Protein AF-A0A979FPQ5-F1 (afdb_monomer_lite)

Secondary structure (DSSP, 8-state):
----TT-----SSPPPP--EEEEEESS--TTHHHHHHHHHHHSSEEEEEE-SHHHHHHHTSTTT--SEEEE-TT----HHHHHGGGGS-TTT-EEEEE-HHHHT-S-HHHHHHHHHHHHHHHHHHTTTTEEEE---S-GGG---HHHHHHHHHHTT--HHHHHHHHTHHHHHHHHHHHHHHHHHHHHHHHHHTTS------------SSHHHHHHHHHHHHSS---PPPPPPP------

Structure (mmCIF, N/CA/C/O backbone):
data_AF-A0A979FPQ5-F1
#
_entry.id   AF-A0A979FPQ5-F1
#
loop_
_atom_site.group_PDB
_atom_site.id
_atom_site.type_symbol
_atom_site.label_atom_id
_atom_site.label_alt_id
_atom_site.label_comp_id
_atom_site.label_asym_id
_atom_site.label_entity_id
_atom_site.label_seq_id
_atom_site.pdbx_PDB_ins_code
_atom_site.Cartn_x
_atom_site.Cartn_y
_atom_site.Cartn_z
_atom_site.occupancy
_atom_site.B_iso_or_equiv
_atom_site.auth_seq_id
_atom_site.auth_comp_id
_atom_site.auth_asym_id
_atom_site.auth_atom_id
_atom_site.pdbx_PDB_model_num
ATOM 1 N N . MET A 1 1 ? 0.895 -8.095 38.541 1.00 47.16 1 MET A N 1
ATOM 2 C CA . MET A 1 1 ? -0.376 -8.168 37.786 1.00 47.16 1 MET A CA 1
ATOM 3 C C . MET A 1 1 ? -0.234 -9.243 36.705 1.00 47.16 1 MET A C 1
ATOM 5 O O . MET A 1 1 ? 0.490 -9.030 35.742 1.00 47.16 1 MET A O 1
ATOM 9 N N . LYS A 1 2 ? -0.781 -10.452 36.914 1.00 40.38 2 LYS A N 1
ATOM 10 C CA . LYS A 1 2 ? -0.686 -11.564 35.944 1.00 40.38 2 LYS A CA 1
ATOM 11 C C . LYS A 1 2 ? -1.799 -11.405 34.906 1.00 40.38 2 LYS A C 1
ATOM 13 O O . LYS A 1 2 ? -2.966 -11.528 35.255 1.00 40.38 2 LYS A O 1
ATOM 18 N N . TRP A 1 3 ? -1.436 -11.138 33.654 1.00 39.97 3 TRP A N 1
ATOM 19 C CA . TRP A 1 3 ? -2.381 -11.162 32.537 1.00 39.97 3 TRP A CA 1
ATOM 20 C C . TRP A 1 3 ? -2.942 -12.587 32.346 1.00 39.97 3 TRP A C 1
ATOM 22 O O . TRP A 1 3 ? -2.161 -13.548 32.371 1.00 39.97 3 TRP A O 1
ATOM 32 N N . PRO A 1 4 ? -4.266 -12.764 32.182 1.00 52.91 4 PRO A N 1
ATOM 33 C CA . PRO A 1 4 ? -4.870 -14.078 31.993 1.00 52.91 4 PRO A CA 1
ATOM 34 C C . PRO A 1 4 ? -4.454 -14.641 30.628 1.00 52.91 4 PRO A C 1
ATOM 36 O O . PRO A 1 4 ? -4.910 -14.193 29.583 1.00 52.91 4 PRO A O 1
ATOM 39 N N . ARG A 1 5 ? -3.560 -15.636 30.638 1.00 55.06 5 ARG A N 1
ATOM 40 C CA . ARG A 1 5 ? -2.890 -16.158 29.432 1.00 55.06 5 ARG A CA 1
ATOM 41 C C . ARG A 1 5 ? -3.788 -16.944 28.463 1.00 55.06 5 ARG A C 1
ATOM 43 O O . ARG A 1 5 ? -3.335 -17.229 27.367 1.00 55.06 5 ARG A O 1
ATOM 50 N N . ASN A 1 6 ? -5.033 -17.271 28.830 1.00 51.88 6 ASN A N 1
ATOM 51 C CA . ASN A 1 6 ? -5.863 -18.246 28.101 1.00 51.88 6 ASN A CA 1
ATOM 52 C C . ASN A 1 6 ? -7.347 -17.855 27.935 1.00 51.88 6 ASN A C 1
ATOM 54 O O . ASN A 1 6 ? -8.192 -18.727 27.733 1.00 51.88 6 ASN A O 1
ATOM 58 N N . GLN A 1 7 ? -7.707 -16.570 27.987 1.00 55.62 7 GLN A N 1
ATOM 59 C CA . GLN A 1 7 ? -9.029 -16.161 27.504 1.00 55.62 7 GLN A CA 1
ATOM 60 C C . GLN A 1 7 ? -8.959 -16.004 25.987 1.00 55.62 7 GLN A C 1
ATOM 62 O O . GLN A 1 7 ? -8.441 -15.017 25.472 1.00 55.62 7 GLN A O 1
ATOM 67 N N . LYS A 1 8 ? -9.480 -16.996 25.255 1.00 57.12 8 LYS A N 1
ATOM 68 C CA . LYS A 1 8 ? -9.810 -16.813 23.839 1.00 57.12 8 LYS A CA 1
ATOM 69 C C . LYS A 1 8 ? -10.822 -15.672 23.784 1.00 57.12 8 LYS A C 1
ATOM 71 O O . LYS A 1 8 ? -11.992 -15.887 24.097 1.00 57.12 8 LYS A O 1
ATOM 76 N N . HIS A 1 9 ? -10.368 -14.462 23.464 1.00 59.75 9 HIS A N 1
ATOM 77 C CA . HIS A 1 9 ? -11.257 -13.340 23.205 1.00 59.75 9 HIS A CA 1
ATOM 78 C C . HIS A 1 9 ? -12.196 -13.782 22.083 1.00 59.75 9 HIS A C 1
ATOM 80 O O . HIS A 1 9 ? -11.775 -13.950 20.938 1.00 59.75 9 HIS A O 1
ATOM 86 N N . LYS A 1 10 ? -13.452 -14.081 22.431 1.00 67.81 10 LYS A N 1
ATOM 87 C CA . LYS A 1 10 ? -14.467 -14.420 21.440 1.00 67.81 10 LYS A CA 1
ATOM 88 C C . LYS A 1 10 ? -14.643 -13.181 20.575 1.00 67.81 10 LYS A C 1
ATOM 90 O O . LYS A 1 10 ? -14.988 -12.122 21.093 1.00 67.81 10 LYS A O 1
ATOM 95 N N . LEU A 1 11 ? -14.372 -13.307 19.279 1.00 71.31 11 LEU A N 1
ATOM 96 C CA . LEU A 1 11 ? -14.757 -12.270 18.333 1.00 71.31 11 LEU A CA 1
ATOM 97 C C . LEU A 1 11 ? -16.271 -12.069 18.453 1.00 71.31 11 LEU A C 1
ATOM 99 O O . LEU A 1 11 ? -17.019 -13.044 18.534 1.00 71.31 11 LEU A O 1
ATOM 103 N N . CYS A 1 12 ? -16.718 -10.815 18.477 1.00 73.69 12 CYS A N 1
ATOM 104 C CA . CYS A 1 12 ? -18.139 -10.481 18.605 1.00 73.69 12 CYS A CA 1
ATOM 105 C C . CYS A 1 12 ? -18.961 -11.016 17.417 1.00 73.69 12 CYS A C 1
ATOM 107 O O . CYS A 1 12 ? -20.162 -11.235 17.534 1.00 73.69 12 CYS A O 1
ATOM 109 N N . SER A 1 13 ? -18.307 -11.224 16.271 1.00 86.50 13 SER A N 1
ATOM 110 C CA . SER A 1 13 ? -18.859 -11.853 15.074 1.00 86.50 13 SER A CA 1
ATOM 111 C C . SER A 1 13 ? -17.752 -12.560 14.289 1.00 86.50 13 SER A C 1
ATOM 113 O O . SER A 1 13 ? -16.563 -12.299 14.494 1.00 86.50 13 SER A O 1
ATOM 115 N N . ALA A 1 14 ? -18.135 -13.478 13.401 1.00 86.56 14 ALA A N 1
ATOM 116 C CA . ALA A 1 14 ? -17.183 -14.120 12.505 1.00 86.56 14 ALA A CA 1
ATOM 117 C C . ALA A 1 14 ? -16.564 -13.083 11.543 1.00 86.56 14 ALA A C 1
ATOM 119 O O . ALA A 1 14 ? -17.283 -12.209 11.048 1.00 86.56 14 ALA A O 1
ATOM 120 N N . PRO A 1 15 ? -15.253 -13.167 11.253 1.00 86.25 15 PRO A N 1
ATOM 121 C CA . PRO A 1 15 ? -14.615 -12.250 10.322 1.00 86.25 15 PRO A CA 1
ATOM 122 C C . PRO A 1 15 ? -15.189 -12.432 8.914 1.00 86.25 15 PRO A C 1
ATOM 124 O O . PRO A 1 15 ? -15.379 -13.554 8.439 1.00 86.25 15 PRO A O 1
ATOM 127 N N . LYS A 1 16 ? -15.440 -11.317 8.225 1.00 88.56 16 LYS A N 1
ATOM 128 C CA . LYS A 1 16 ? -15.845 -11.332 6.819 1.00 88.56 16 LYS A CA 1
ATOM 129 C C . LYS A 1 16 ? -14.610 -11.485 5.934 1.00 88.56 16 LYS A C 1
ATOM 131 O O . LYS A 1 16 ? -13.728 -10.632 5.952 1.00 88.56 16 LYS A O 1
ATOM 136 N N . ILE A 1 17 ? -14.574 -12.553 5.146 1.00 90.25 17 ILE A N 1
ATOM 137 C CA . ILE A 1 17 ? -13.490 -12.834 4.199 1.00 90.25 17 ILE A CA 1
ATOM 138 C C . ILE A 1 17 ? -13.816 -12.162 2.858 1.00 90.25 17 ILE A C 1
ATOM 140 O O . ILE A 1 17 ? -14.949 -12.243 2.385 1.00 90.25 17 ILE A O 1
ATOM 144 N N . ILE A 1 18 ? -12.832 -11.476 2.272 1.00 90.44 18 ILE A N 1
ATOM 145 C CA . ILE A 1 18 ? -12.950 -10.728 1.011 1.00 90.44 18 ILE A CA 1
ATOM 146 C C . ILE A 1 18 ? -11.834 -11.181 0.070 1.00 90.44 18 ILE A C 1
ATOM 148 O O . ILE A 1 18 ? -10.707 -11.400 0.518 1.00 90.44 18 ILE A O 1
ATOM 152 N N . TYR A 1 19 ? -12.131 -11.311 -1.225 1.00 91.50 19 TYR A N 1
ATOM 153 C CA . TYR A 1 19 ? -11.173 -11.810 -2.210 1.00 91.50 19 TYR A CA 1
ATOM 154 C C . TYR A 1 19 ? -10.530 -10.671 -3.007 1.00 91.50 19 TYR A C 1
ATOM 156 O O . TYR A 1 19 ? -11.189 -9.967 -3.777 1.00 91.50 19 TYR A O 1
ATOM 164 N N . ARG A 1 20 ? -9.213 -10.522 -2.846 1.00 94.06 20 ARG A N 1
ATOM 165 C CA . ARG A 1 20 ? -8.383 -9.546 -3.562 1.00 94.06 20 ARG A CA 1
ATOM 166 C C . ARG A 1 20 ? -7.553 -10.232 -4.647 1.00 94.06 20 ARG A C 1
ATOM 168 O O . ARG A 1 20 ? -6.911 -11.240 -4.362 1.00 94.06 20 ARG A O 1
ATOM 175 N N . LEU A 1 21 ? -7.511 -9.648 -5.844 1.00 96.06 21 LEU A N 1
ATOM 176 C CA . LEU A 1 21 ? -6.507 -9.962 -6.865 1.00 96.06 21 LEU A CA 1
ATOM 177 C C . LEU A 1 21 ? -5.410 -8.894 -6.842 1.00 96.06 21 LEU A C 1
ATOM 179 O O . LEU A 1 21 ? -5.722 -7.707 -6.904 1.00 96.06 21 LEU A O 1
ATOM 183 N N . THR A 1 22 ? -4.147 -9.311 -6.800 1.00 95.38 22 THR A N 1
ATOM 184 C CA . THR A 1 22 ? -2.986 -8.423 -6.946 1.00 95.38 22 THR A CA 1
ATOM 185 C C . THR A 1 22 ? -2.249 -8.774 -8.235 1.00 95.38 22 THR A C 1
ATOM 187 O O . THR A 1 22 ? -1.894 -9.933 -8.433 1.00 95.38 22 THR A O 1
ATOM 190 N N . ILE A 1 23 ? -2.030 -7.789 -9.107 1.00 95.31 23 ILE A N 1
ATOM 191 C CA . ILE A 1 23 ? -1.309 -7.941 -10.377 1.00 95.31 23 ILE A CA 1
ATOM 192 C C . ILE A 1 23 ? 0.046 -7.247 -10.238 1.00 95.31 23 ILE A C 1
ATOM 194 O O . ILE A 1 23 ? 0.103 -6.042 -9.997 1.00 95.31 23 ILE A O 1
ATOM 198 N N . THR A 1 24 ? 1.134 -7.996 -10.386 1.00 95.19 24 THR A N 1
ATOM 199 C CA . THR A 1 24 ? 2.499 -7.459 -10.368 1.00 95.19 24 THR A CA 1
ATOM 200 C C . THR A 1 24 ? 2.913 -7.009 -11.766 1.00 95.19 24 THR A C 1
ATOM 202 O O . THR A 1 24 ? 2.756 -7.744 -12.740 1.00 95.19 24 THR A O 1
ATOM 205 N N . LEU A 1 25 ? 3.439 -5.790 -11.877 1.00 94.19 25 LEU A N 1
ATOM 206 C CA . LEU A 1 25 ? 3.802 -5.170 -13.149 1.00 94.19 25 LEU A CA 1
ATOM 207 C C . LEU A 1 25 ? 5.300 -4.893 -13.185 1.00 94.19 25 LEU A C 1
ATOM 209 O O . LEU A 1 25 ? 5.804 -4.037 -12.462 1.00 94.19 25 LEU A O 1
ATOM 213 N N . TRP A 1 26 ? 6.002 -5.617 -14.049 1.00 92.50 26 TRP A N 1
ATOM 214 C CA . TRP A 1 26 ? 7.436 -5.432 -14.283 1.00 92.50 26 TRP A CA 1
ATOM 215 C C . TRP A 1 26 ? 7.711 -4.479 -15.443 1.00 92.50 26 TRP A C 1
ATOM 217 O O . TRP A 1 26 ? 8.656 -3.698 -15.402 1.00 92.50 26 TRP A O 1
ATOM 227 N N . THR A 1 27 ? 6.858 -4.520 -16.461 1.00 90.12 27 THR A N 1
ATOM 228 C CA . THR A 1 27 ? 6.936 -3.675 -17.651 1.00 90.12 27 THR A CA 1
ATOM 229 C C . THR A 1 27 ? 5.580 -3.045 -17.922 1.00 90.12 27 THR A C 1
ATOM 231 O O . THR A 1 27 ? 4.551 -3.575 -17.488 1.00 90.12 27 THR A O 1
ATOM 234 N N . GLU A 1 28 ? 5.587 -1.939 -18.656 1.00 88.75 28 GLU A N 1
ATOM 235 C CA . GLU A 1 28 ? 4.372 -1.287 -19.137 1.00 88.75 28 GLU A CA 1
ATOM 236 C C . GLU A 1 28 ? 3.537 -2.257 -19.985 1.00 88.75 28 GLU A C 1
ATOM 238 O O . GLU A 1 28 ? 4.080 -3.093 -20.712 1.00 88.75 28 GLU A O 1
ATOM 243 N N . GLN A 1 29 ? 2.214 -2.178 -19.848 1.00 87.81 29 GLN A N 1
ATOM 244 C CA . GLN A 1 29 ? 1.254 -3.007 -20.580 1.00 87.81 29 GLN A CA 1
ATOM 245 C C . GLN A 1 29 ? 0.302 -2.124 -21.381 1.00 87.81 29 GLN A C 1
ATOM 247 O O . GLN A 1 29 ? -0.438 -1.339 -20.791 1.00 87.81 29 GLN A O 1
ATOM 252 N N . ASP A 1 30 ? 0.245 -2.280 -22.700 1.00 87.12 30 ASP A N 1
ATOM 253 C CA . ASP A 1 30 ? -0.630 -1.453 -23.549 1.00 87.12 30 ASP A CA 1
ATOM 254 C C . ASP A 1 30 ? -2.119 -1.586 -23.183 1.00 87.12 30 ASP A C 1
ATOM 256 O O . ASP A 1 30 ? -2.888 -0.635 -23.294 1.00 87.12 30 ASP A O 1
ATOM 260 N N . ASN A 1 31 ? -2.522 -2.760 -22.692 1.00 90.69 31 ASN A N 1
ATOM 261 C CA . ASN A 1 31 ? -3.902 -3.114 -22.358 1.00 90.69 31 ASN A CA 1
ATOM 262 C C . ASN A 1 31 ? -4.197 -3.100 -20.846 1.00 90.69 31 ASN A C 1
ATOM 264 O O . ASN A 1 31 ? -5.108 -3.789 -20.369 1.00 90.69 31 ASN A O 1
ATOM 268 N N . ILE A 1 32 ? -3.410 -2.354 -20.061 1.00 91.88 32 ILE A N 1
ATOM 269 C CA . ILE A 1 32 ? -3.542 -2.342 -18.597 1.00 91.88 32 ILE A CA 1
ATOM 270 C C . ILE A 1 32 ? -4.952 -1.939 -18.148 1.00 91.88 32 ILE A C 1
ATOM 272 O O . ILE A 1 32 ? -5.482 -2.471 -17.172 1.00 91.88 32 ILE A O 1
ATOM 276 N N . ARG A 1 33 ? -5.597 -1.033 -18.888 1.00 91.25 33 ARG A N 1
ATOM 277 C CA . ARG A 1 33 ? -6.940 -0.540 -18.583 1.00 91.25 33 ARG A CA 1
ATOM 278 C C . ARG A 1 33 ? -7.990 -1.633 -18.748 1.00 91.25 33 ARG A C 1
ATOM 280 O O . ARG A 1 33 ? -8.821 -1.822 -17.859 1.00 91.25 33 ARG A O 1
ATOM 287 N N . GLU A 1 34 ? -7.959 -2.353 -19.865 1.00 91.06 34 GLU A N 1
ATOM 288 C CA . GLU A 1 34 ? -8.870 -3.466 -20.131 1.00 91.06 34 GLU A CA 1
ATOM 289 C C . GLU A 1 34 ? -8.645 -4.594 -19.124 1.00 91.06 34 GLU A C 1
ATOM 291 O O . GLU A 1 34 ? -9.611 -5.171 -18.623 1.00 91.06 34 GLU A O 1
ATOM 296 N N . LEU A 1 35 ? -7.382 -4.866 -18.778 1.00 91.88 35 LEU A N 1
ATOM 297 C CA . LEU A 1 35 ? -7.012 -5.866 -17.781 1.00 91.88 35 LEU A CA 1
ATOM 298 C C . LEU A 1 35 ? -7.590 -5.529 -16.400 1.00 91.88 35 LEU A C 1
ATOM 300 O O . LEU A 1 35 ? -8.232 -6.380 -15.778 1.00 91.88 35 LEU A O 1
ATOM 304 N N . VAL A 1 36 ? -7.412 -4.290 -15.930 1.00 92.50 36 VAL A N 1
ATOM 305 C CA . VAL A 1 36 ? -7.954 -3.838 -14.639 1.00 92.50 36 VAL A CA 1
ATOM 306 C C . VAL A 1 36 ? -9.480 -3.867 -14.653 1.00 92.50 36 VAL A C 1
ATOM 308 O O . VAL A 1 36 ? -10.083 -4.381 -13.711 1.00 92.50 36 VAL A O 1
ATOM 311 N N . ALA A 1 37 ? -10.123 -3.408 -15.730 1.00 90.44 37 ALA A N 1
ATOM 312 C CA . ALA A 1 37 ? -11.580 -3.446 -15.859 1.00 90.44 37 ALA A CA 1
ATOM 313 C C . ALA A 1 37 ? -12.131 -4.886 -15.844 1.00 90.44 37 ALA A C 1
ATOM 315 O O . ALA A 1 37 ? -13.128 -5.171 -15.171 1.00 90.44 37 ALA A O 1
ATOM 316 N N . ALA A 1 38 ? -11.465 -5.813 -16.538 1.00 90.56 38 ALA A N 1
ATOM 317 C CA . ALA A 1 38 ? -11.814 -7.229 -16.528 1.00 90.56 38 ALA A CA 1
ATOM 318 C C . ALA A 1 38 ? -11.645 -7.832 -15.125 1.00 90.56 38 ALA A C 1
ATOM 320 O O . ALA A 1 38 ? -12.570 -8.472 -14.619 1.00 90.56 38 ALA A O 1
ATOM 321 N N . ALA A 1 39 ? -10.524 -7.562 -14.451 1.00 92.25 39 ALA A N 1
ATOM 322 C CA . ALA A 1 39 ? -10.280 -8.007 -13.081 1.00 92.25 39 ALA A CA 1
ATOM 323 C C . ALA A 1 39 ? -11.335 -7.466 -12.101 1.00 92.25 39 ALA A C 1
ATOM 325 O O . ALA A 1 39 ? -11.879 -8.214 -11.286 1.00 92.25 39 ALA A O 1
ATOM 326 N N . GLN A 1 40 ? -11.700 -6.188 -12.225 1.00 91.44 40 GLN A N 1
ATOM 327 C CA . GLN A 1 40 ? -12.709 -5.537 -11.387 1.00 91.44 40 GLN A CA 1
ATOM 328 C C . GLN A 1 40 ? -14.108 -6.146 -11.568 1.00 91.44 40 GLN A C 1
ATOM 330 O O . GLN A 1 40 ? -14.943 -6.041 -10.667 1.00 91.44 40 GLN A O 1
ATOM 335 N N . SER A 1 41 ? -14.384 -6.793 -12.704 1.00 88.31 41 SER A N 1
ATOM 336 C CA . SER A 1 41 ? -15.647 -7.508 -12.922 1.00 88.31 41 SER A CA 1
ATOM 337 C C . SER A 1 41 ? -15.725 -8.849 -12.180 1.00 88.31 41 SER A C 1
ATOM 339 O O . SER A 1 41 ? -16.823 -9.294 -11.845 1.00 88.31 41 SER A O 1
ATOM 341 N N . MET A 1 42 ? -14.577 -9.474 -11.895 1.00 88.44 42 MET A N 1
ATOM 342 C CA . MET A 1 42 ? -14.497 -10.825 -11.327 1.00 88.44 42 MET A CA 1
ATOM 343 C C . MET A 1 42 ? -14.203 -10.832 -9.822 1.00 88.44 42 MET A C 1
ATOM 345 O O . MET A 1 42 ? -14.752 -11.666 -9.099 1.00 88.44 42 MET A O 1
ATOM 349 N N . TYR A 1 43 ? -13.368 -9.907 -9.342 1.00 92.25 43 TYR A N 1
ATOM 350 C CA . TYR A 1 43 ? -12.868 -9.882 -7.963 1.00 92.25 43 TYR A CA 1
ATOM 351 C C . TYR A 1 43 ? -13.509 -8.776 -7.118 1.00 92.25 43 TYR A C 1
ATOM 353 O O . TYR A 1 43 ? -14.109 -7.827 -7.635 1.00 92.25 43 TYR A O 1
ATOM 361 N N . ASP A 1 44 ? -13.443 -8.912 -5.788 1.00 91.75 44 ASP A N 1
ATOM 362 C CA . ASP A 1 44 ? -13.979 -7.885 -4.886 1.00 91.75 44 ASP A CA 1
ATOM 363 C C . ASP A 1 44 ? -13.089 -6.648 -4.908 1.00 91.75 44 ASP A C 1
ATOM 365 O O . ASP A 1 44 ? -13.608 -5.542 -5.016 1.00 91.75 44 ASP A O 1
ATOM 369 N N . ILE A 1 45 ? -11.770 -6.844 -4.864 1.00 94.81 45 ILE A N 1
ATOM 370 C CA . ILE A 1 45 ? -10.758 -5.786 -4.828 1.00 94.81 45 ILE A CA 1
ATOM 371 C C . ILE A 1 45 ? -9.657 -6.118 -5.837 1.00 94.81 45 ILE A C 1
ATOM 373 O O . ILE A 1 45 ? -9.211 -7.268 -5.906 1.00 94.81 45 ILE A O 1
ATOM 377 N N . VAL A 1 46 ? -9.193 -5.115 -6.580 1.00 95.94 46 VAL A N 1
ATOM 378 C CA . VAL A 1 46 ? -8.071 -5.237 -7.520 1.00 95.94 46 VAL A CA 1
ATOM 379 C C . VAL A 1 46 ? -6.932 -4.309 -7.114 1.00 95.94 46 VAL A C 1
ATOM 381 O O . VAL A 1 46 ? -7.111 -3.096 -7.003 1.00 95.94 46 VAL A O 1
ATOM 384 N N . ALA A 1 47 ? -5.755 -4.897 -6.918 1.00 96.19 47 ALA A N 1
ATOM 385 C CA . ALA A 1 47 ? -4.519 -4.213 -6.578 1.00 96.19 47 ALA A CA 1
ATOM 386 C C . ALA A 1 47 ? -3.489 -4.331 -7.708 1.00 96.19 47 ALA A C 1
ATOM 388 O O . ALA A 1 47 ? -3.373 -5.387 -8.332 1.00 96.19 47 ALA A O 1
ATOM 389 N N . LEU A 1 48 ? -2.710 -3.274 -7.929 1.00 96.12 48 LEU A N 1
ATOM 390 C CA . LEU A 1 48 ? -1.535 -3.283 -8.801 1.00 96.12 48 LEU A CA 1
ATOM 391 C C . LEU A 1 48 ? -0.271 -3.106 -7.964 1.00 96.12 48 LEU A C 1
ATOM 393 O O . LEU A 1 48 ? -0.216 -2.204 -7.131 1.00 96.12 48 LEU A O 1
ATOM 397 N N . THR A 1 49 ? 0.742 -3.927 -8.218 1.00 95.81 49 THR A N 1
ATOM 398 C CA . THR A 1 49 ? 2.067 -3.823 -7.595 1.00 95.81 49 THR A CA 1
ATOM 399 C C . THR A 1 49 ? 3.099 -3.518 -8.677 1.00 95.81 49 THR A C 1
ATOM 401 O O . THR A 1 49 ? 3.537 -4.439 -9.372 1.00 95.81 49 THR A O 1
ATOM 404 N N . PRO A 1 50 ? 3.462 -2.244 -8.890 1.00 95.69 50 PRO A N 1
ATOM 405 C CA . PRO A 1 50 ? 4.518 -1.893 -9.828 1.00 95.69 50 PRO A CA 1
ATOM 406 C C . PRO A 1 50 ? 5.886 -2.270 -9.251 1.00 95.69 50 PRO A C 1
ATOM 408 O O . PRO A 1 50 ? 6.158 -2.013 -8.083 1.00 95.69 50 PRO A O 1
ATOM 411 N N . MET A 1 51 ? 6.744 -2.859 -10.083 1.00 94.62 51 MET A N 1
ATOM 412 C CA . MET A 1 51 ? 8.123 -3.227 -9.733 1.00 94.62 51 MET A CA 1
ATOM 413 C C . MET A 1 51 ? 9.161 -2.283 -10.354 1.00 94.62 51 MET A C 1
ATOM 415 O O . MET A 1 51 ? 10.328 -2.319 -9.975 1.00 94.62 51 MET A O 1
ATOM 419 N N . THR A 1 52 ? 8.747 -1.447 -11.309 1.00 95.31 52 THR A N 1
ATOM 420 C CA . THR A 1 52 ? 9.605 -0.507 -12.040 1.00 95.31 52 THR A CA 1
ATOM 421 C C . THR A 1 52 ? 8.988 0.888 -12.084 1.00 95.31 52 THR A C 1
ATOM 423 O O . THR A 1 52 ? 7.771 1.051 -11.958 1.00 95.31 52 THR A O 1
ATOM 426 N N . ASP A 1 53 ? 9.828 1.900 -12.304 1.00 95.31 53 ASP A N 1
ATOM 427 C CA . ASP A 1 53 ? 9.404 3.301 -12.425 1.00 95.31 53 ASP A CA 1
ATOM 428 C C . ASP A 1 53 ? 8.364 3.492 -13.534 1.00 95.31 53 ASP A C 1
ATOM 430 O O . ASP A 1 53 ? 7.331 4.124 -13.320 1.00 95.31 53 ASP A O 1
ATOM 434 N N . ALA A 1 54 ? 8.609 2.885 -14.696 1.00 94.19 54 ALA A N 1
ATOM 435 C CA . ALA A 1 54 ? 7.721 2.907 -15.854 1.00 94.19 54 ALA A CA 1
ATOM 436 C C . ALA A 1 54 ? 6.335 2.319 -15.522 1.00 94.19 54 ALA A C 1
ATOM 438 O O . ALA A 1 54 ? 5.303 2.967 -15.713 1.00 94.19 54 ALA A O 1
ATOM 439 N N . ALA A 1 55 ? 6.306 1.139 -14.891 1.00 94.25 55 ALA A N 1
ATOM 440 C CA . ALA A 1 55 ? 5.064 0.508 -14.454 1.00 94.25 55 ALA A CA 1
ATOM 441 C C . ALA A 1 55 ? 4.308 1.359 -13.418 1.00 94.25 55 ALA A C 1
ATOM 443 O O . ALA A 1 55 ? 3.083 1.466 -13.482 1.00 94.25 55 ALA A O 1
ATOM 444 N N . LEU A 1 56 ? 5.012 2.004 -12.479 1.00 95.00 56 LEU A N 1
ATOM 445 C CA . LEU A 1 56 ? 4.373 2.896 -11.509 1.00 95.00 56 LEU A CA 1
ATOM 446 C C . LEU A 1 56 ? 3.756 4.120 -12.193 1.00 95.00 56 LEU A C 1
ATOM 448 O O . LEU A 1 56 ? 2.620 4.488 -11.883 1.00 95.00 56 LEU A O 1
ATOM 452 N N . ILE A 1 57 ? 4.487 4.747 -13.117 1.00 94.00 57 ILE A N 1
ATOM 453 C CA . ILE A 1 57 ? 3.987 5.890 -13.888 1.00 94.00 57 ILE A CA 1
ATOM 454 C C . ILE A 1 57 ? 2.714 5.485 -14.630 1.00 94.00 57 ILE A C 1
ATOM 456 O O . ILE A 1 57 ? 1.735 6.233 -14.585 1.00 94.00 57 ILE A O 1
ATOM 460 N N . GLN A 1 58 ? 2.699 4.296 -15.239 1.00 93.38 58 GLN A N 1
ATOM 461 C CA . GLN A 1 58 ? 1.535 3.755 -15.929 1.00 93.38 58 GLN A CA 1
ATOM 462 C C . GLN A 1 58 ? 0.343 3.519 -14.988 1.00 93.38 58 GLN A C 1
ATOM 464 O O . GLN A 1 58 ? -0.770 3.939 -15.299 1.00 93.38 58 GLN A O 1
ATOM 469 N N . CYS A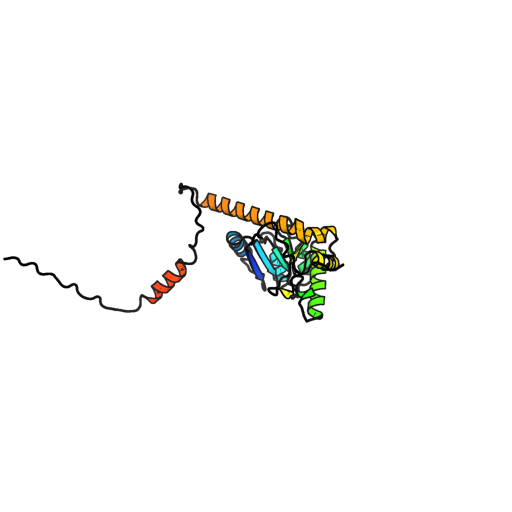 1 59 ? 0.560 2.932 -13.807 1.00 92.81 59 CYS A N 1
ATOM 470 C CA . CYS A 1 59 ? -0.486 2.777 -12.786 1.00 92.81 59 CYS A CA 1
ATOM 471 C C . CYS A 1 59 ? -1.126 4.113 -12.388 1.00 92.81 59 CYS A C 1
ATOM 473 O O . CYS A 1 59 ? -2.303 4.152 -12.026 1.00 92.81 59 CYS A O 1
ATOM 475 N N . CYS A 1 60 ? -0.355 5.203 -12.449 1.00 92.44 60 CYS A N 1
ATOM 476 C CA . CYS A 1 60 ? -0.814 6.539 -12.092 1.00 92.44 60 CYS A CA 1
ATOM 477 C C . CYS A 1 60 ? -1.528 7.284 -13.236 1.00 92.44 60 CYS A C 1
ATOM 479 O O . CYS A 1 60 ? -2.015 8.398 -13.021 1.00 92.44 60 CYS A O 1
ATOM 481 N N . GLN A 1 61 ? -1.579 6.717 -14.447 1.00 90.06 61 GLN A N 1
ATOM 482 C CA . GLN A 1 61 ? -2.219 7.347 -15.602 1.00 90.06 61 GLN A CA 1
ATOM 483 C C . GLN A 1 61 ? -3.743 7.409 -15.453 1.00 90.06 61 GLN A C 1
ATOM 485 O O . GLN A 1 61 ? -4.398 6.540 -14.867 1.00 90.06 61 GLN A O 1
ATOM 490 N N . LEU A 1 62 ? -4.328 8.453 -16.044 1.00 81.38 62 LEU A N 1
ATOM 491 C CA . LEU A 1 62 ? -5.772 8.633 -16.076 1.00 81.38 62 LEU A CA 1
ATOM 492 C C . LEU A 1 62 ? -6.431 7.471 -16.840 1.00 81.38 62 LEU A C 1
ATOM 494 O O . LEU A 1 62 ? -6.104 7.212 -17.993 1.00 81.38 62 LEU A O 1
ATOM 498 N N . GLY A 1 63 ? -7.392 6.797 -16.204 1.00 80.00 63 GLY A N 1
ATOM 499 C CA . GLY A 1 63 ? -8.200 5.740 -16.823 1.00 80.00 63 GLY A CA 1
ATOM 500 C C . GLY A 1 63 ? -7.858 4.308 -16.408 1.00 80.00 63 GLY A C 1
ATOM 501 O O . GLY A 1 63 ? -8.689 3.436 -16.651 1.00 80.00 63 GLY A O 1
ATOM 502 N N . VAL A 1 64 ? -6.711 4.062 -15.760 1.00 84.25 64 VAL A N 1
ATOM 503 C CA . VAL A 1 64 ? -6.359 2.731 -15.222 1.00 84.25 64 VAL A CA 1
ATOM 504 C C . VAL A 1 64 ? -7.090 2.454 -13.903 1.00 84.25 64 VAL A C 1
ATOM 506 O O . VAL A 1 64 ? -7.666 1.385 -13.741 1.00 84.25 64 VAL A O 1
ATOM 509 N N . SER A 1 65 ? -7.099 3.431 -12.986 1.00 86.94 65 SER A N 1
ATOM 510 C CA . SER A 1 65 ? -7.856 3.455 -11.716 1.00 86.94 65 SER A CA 1
ATOM 511 C C . SER A 1 65 ? -8.045 2.082 -11.031 1.00 86.94 65 SER A C 1
ATOM 513 O O . SER A 1 65 ? -9.171 1.566 -10.984 1.00 86.94 65 SER A O 1
ATOM 515 N N . PRO A 1 66 ? -6.969 1.466 -10.507 1.00 93.44 66 PRO A N 1
ATOM 516 C CA . PRO A 1 66 ? -7.093 0.301 -9.634 1.00 93.44 66 PRO A CA 1
ATOM 517 C C . PRO A 1 66 ? -7.691 0.702 -8.275 1.00 93.44 66 PRO A C 1
ATOM 519 O O . PRO A 1 66 ? -7.640 1.873 -7.894 1.00 93.44 66 PRO A O 1
ATOM 522 N N . ASP A 1 67 ? -8.218 -0.266 -7.516 1.00 94.88 67 ASP A N 1
ATOM 523 C CA . ASP A 1 67 ? -8.689 0.020 -6.150 1.00 94.88 67 ASP A CA 1
ATOM 524 C C . ASP A 1 67 ? -7.489 0.260 -5.215 1.00 94.88 67 ASP A C 1
ATOM 526 O O . ASP A 1 67 ? -7.530 1.124 -4.342 1.00 94.88 67 ASP A O 1
ATOM 530 N N . ILE A 1 68 ? -6.403 -0.500 -5.409 1.00 96.38 68 ILE A N 1
ATOM 531 C CA . ILE A 1 68 ? -5.169 -0.406 -4.619 1.00 96.38 68 ILE A CA 1
ATOM 532 C C . ILE A 1 68 ? -3.956 -0.259 -5.539 1.00 96.38 68 ILE A C 1
ATOM 534 O O . ILE A 1 68 ? -3.796 -1.020 -6.494 1.00 96.38 68 ILE A O 1
ATOM 538 N N . ILE A 1 69 ? -3.050 0.649 -5.191 1.00 96.19 69 ILE A N 1
ATOM 539 C CA . ILE A 1 69 ? -1.660 0.639 -5.649 1.00 96.19 69 ILE A CA 1
ATOM 540 C C . ILE A 1 69 ? -0.807 0.169 -4.471 1.00 96.19 69 ILE A C 1
ATOM 542 O O . ILE A 1 69 ? -0.711 0.851 -3.452 1.00 96.19 69 ILE A O 1
ATOM 546 N N . SER A 1 70 ? -0.237 -1.023 -4.594 1.00 95.81 70 SER A N 1
ATOM 547 C CA . SER A 1 70 ? 0.538 -1.679 -3.548 1.00 95.81 70 SER A CA 1
ATOM 548 C C . SER A 1 70 ? 2.019 -1.491 -3.800 1.00 95.81 70 SER A C 1
ATOM 550 O O . SER A 1 70 ? 2.523 -1.889 -4.848 1.00 95.81 70 SER A O 1
ATOM 552 N N . ILE A 1 71 ? 2.709 -0.854 -2.857 1.00 94.56 71 ILE A N 1
ATOM 553 C CA . ILE A 1 71 ? 4.139 -0.592 -2.981 1.00 94.56 71 ILE A CA 1
ATOM 554 C C . ILE A 1 71 ? 4.895 -1.699 -2.261 1.00 94.56 71 ILE A C 1
ATOM 556 O O . ILE A 1 71 ? 4.842 -1.812 -1.034 1.00 94.56 71 ILE A O 1
ATOM 560 N N . ASP A 1 72 ? 5.600 -2.518 -3.037 1.00 91.38 72 ASP A N 1
ATOM 561 C CA . ASP A 1 72 ? 6.444 -3.562 -2.478 1.00 91.38 72 ASP A CA 1
ATOM 562 C C . ASP A 1 72 ? 7.773 -2.979 -1.977 1.00 91.38 72 ASP A C 1
ATOM 564 O O . ASP A 1 72 ? 8.468 -2.250 -2.688 1.00 91.38 72 ASP A O 1
ATOM 568 N N . GLY A 1 73 ? 8.134 -3.302 -0.734 1.00 84.31 73 GLY A N 1
ATOM 569 C CA . GLY A 1 73 ? 9.319 -2.763 -0.059 1.00 84.31 73 GLY A CA 1
ATOM 570 C C . GLY A 1 73 ? 10.649 -3.308 -0.583 1.00 84.31 73 GLY A C 1
ATOM 571 O O . GLY A 1 73 ? 11.700 -2.815 -0.178 1.00 84.31 73 GLY A O 1
ATOM 572 N N . TYR A 1 74 ? 10.612 -4.309 -1.466 1.00 85.50 74 TYR A N 1
ATOM 573 C CA . TYR A 1 74 ? 11.786 -4.839 -2.165 1.00 85.50 74 TYR A CA 1
ATOM 574 C C . TYR A 1 74 ? 12.052 -4.162 -3.514 1.00 85.50 74 TYR A C 1
ATOM 576 O O . TYR A 1 74 ? 13.037 -4.489 -4.172 1.00 85.50 74 TYR A O 1
ATOM 584 N N . THR A 1 75 ? 11.194 -3.232 -3.937 1.00 87.44 75 THR A N 1
ATOM 585 C CA . THR A 1 75 ? 11.359 -2.525 -5.210 1.00 87.44 75 THR A CA 1
ATOM 586 C C . THR A 1 75 ? 12.331 -1.359 -5.085 1.00 87.44 75 THR A C 1
ATOM 588 O O . THR A 1 75 ? 12.423 -0.704 -4.046 1.00 87.44 75 THR A O 1
ATOM 591 N N . GLU A 1 76 ? 13.042 -1.071 -6.172 1.00 85.25 76 GLU A N 1
ATOM 592 C CA . GLU A 1 76 ? 13.952 0.073 -6.269 1.00 85.25 76 GLU A CA 1
ATOM 593 C C . GLU A 1 76 ? 13.324 1.196 -7.101 1.00 85.25 76 GLU A C 1
ATOM 595 O O . GLU A 1 76 ? 13.904 1.681 -8.067 1.00 85.25 76 GLU A O 1
ATOM 600 N N . ILE A 1 77 ? 12.100 1.591 -6.739 1.00 92.50 77 ILE A N 1
ATOM 601 C CA . ILE A 1 77 ? 11.392 2.670 -7.431 1.00 92.50 77 ILE A CA 1
ATOM 602 C C . ILE A 1 77 ? 11.993 4.029 -7.050 1.00 92.50 77 ILE A C 1
ATOM 604 O O . ILE A 1 77 ? 12.118 4.376 -5.869 1.00 92.50 77 ILE A O 1
ATOM 608 N N . GLY A 1 78 ? 12.314 4.831 -8.061 1.00 92.62 78 GLY A N 1
ATOM 609 C CA . GLY A 1 78 ? 12.877 6.165 -7.920 1.00 92.62 78 GLY A CA 1
ATOM 610 C C . GLY A 1 78 ? 11.895 7.187 -7.338 1.00 92.62 78 GLY A C 1
ATOM 611 O O . GLY A 1 78 ? 10.684 7.161 -7.570 1.00 92.62 78 GLY A O 1
ATOM 612 N N . ASN A 1 79 ? 12.429 8.178 -6.616 1.00 92.00 79 ASN A N 1
ATOM 613 C CA . ASN A 1 79 ? 11.619 9.243 -6.009 1.00 92.00 79 ASN A CA 1
ATOM 614 C C . ASN A 1 79 ? 10.805 10.052 -7.034 1.00 92.00 79 ASN A C 1
ATOM 616 O O . ASN A 1 79 ? 9.740 10.566 -6.694 1.00 92.00 79 ASN A O 1
ATOM 620 N N . ASP A 1 80 ? 11.284 10.182 -8.272 1.00 92.94 80 ASP A N 1
ATOM 621 C CA . ASP A 1 80 ? 10.577 10.929 -9.315 1.00 92.94 80 ASP A CA 1
ATOM 622 C C . ASP A 1 80 ? 9.341 10.188 -9.833 1.00 92.94 80 ASP A C 1
ATOM 624 O O . ASP A 1 80 ? 8.298 10.815 -10.034 1.00 92.94 80 ASP A O 1
ATOM 628 N N . ALA A 1 81 ? 9.405 8.858 -9.941 1.00 93.81 81 ALA A N 1
ATOM 629 C CA . ALA A 1 81 ? 8.239 8.035 -10.241 1.00 93.81 81 ALA A CA 1
ATOM 630 C C . ALA A 1 81 ? 7.219 8.091 -9.091 1.00 93.81 81 ALA A C 1
ATOM 632 O O . ALA A 1 81 ? 6.029 8.300 -9.328 1.00 93.81 81 ALA A O 1
ATOM 633 N N . LEU A 1 82 ? 7.675 8.035 -7.833 1.00 94.38 82 LEU A N 1
ATOM 634 C CA . LEU A 1 82 ? 6.803 8.139 -6.652 1.00 94.38 82 LEU A CA 1
ATOM 635 C C . LEU A 1 82 ? 6.026 9.454 -6.588 1.00 94.38 82 LEU A C 1
ATOM 637 O O . LEU A 1 82 ? 4.863 9.452 -6.188 1.00 94.38 82 LEU A O 1
ATOM 641 N N . LYS A 1 83 ? 6.609 10.577 -7.029 1.00 94.06 83 LYS A N 1
ATOM 642 C CA . LYS A 1 83 ? 5.891 11.864 -7.100 1.00 94.06 83 LYS A CA 1
ATOM 643 C C . LYS A 1 83 ? 4.629 11.777 -7.964 1.00 94.06 83 LYS A C 1
ATOM 645 O O . LYS A 1 83 ? 3.683 12.523 -7.711 1.00 94.06 83 LYS A O 1
ATOM 650 N N . ARG A 1 84 ? 4.564 10.857 -8.936 1.00 93.62 84 ARG A N 1
ATOM 651 C CA . ARG A 1 84 ? 3.378 10.644 -9.786 1.00 93.62 84 ARG A CA 1
ATOM 652 C C . ARG A 1 84 ? 2.192 10.068 -9.020 1.00 93.62 84 ARG A C 1
ATOM 654 O O . ARG A 1 84 ? 1.064 10.298 -9.429 1.00 93.62 84 ARG A O 1
ATOM 661 N N . LEU A 1 85 ? 2.397 9.458 -7.852 1.00 93.19 85 LEU A N 1
ATOM 662 C CA . LEU A 1 85 ? 1.283 9.077 -6.978 1.00 93.19 85 LEU A CA 1
ATOM 663 C C . LEU A 1 85 ? 0.428 10.287 -6.579 1.00 93.19 85 LEU A C 1
ATOM 665 O O . LEU A 1 85 ? -0.774 10.149 -6.385 1.00 93.19 85 LEU A O 1
ATOM 669 N N . SER A 1 86 ? 1.006 11.491 -6.515 1.00 90.81 86 SER A N 1
ATOM 670 C CA . SER A 1 86 ? 0.248 12.712 -6.212 1.00 90.81 86 SER A CA 1
ATOM 671 C C . SER A 1 86 ? -0.790 13.083 -7.281 1.00 90.81 86 SER A C 1
ATOM 673 O O . SER A 1 86 ? -1.736 13.807 -6.967 1.00 90.81 86 SER A O 1
ATOM 675 N N . THR A 1 87 ? -0.639 12.587 -8.517 1.00 90.44 87 THR A N 1
ATOM 676 C CA . THR A 1 87 ? -1.558 12.867 -9.632 1.00 90.44 87 THR A CA 1
ATOM 677 C C . THR A 1 87 ? -2.738 11.904 -9.683 1.00 90.44 87 THR A C 1
ATOM 679 O O . THR A 1 87 ? -3.697 12.156 -10.411 1.00 90.44 87 THR A O 1
ATOM 682 N N . VAL A 1 88 ? -2.679 10.797 -8.939 1.00 87.56 88 VAL A N 1
ATOM 683 C CA . VAL A 1 88 ? -3.741 9.791 -8.930 1.00 87.56 88 VAL A CA 1
ATOM 684 C C . VAL A 1 88 ? -4.983 10.369 -8.244 1.00 87.56 88 VAL A C 1
ATOM 686 O O . VAL A 1 88 ? -4.869 10.981 -7.177 1.00 87.56 88 VAL A O 1
ATOM 689 N N . PRO A 1 89 ? -6.184 10.191 -8.824 1.00 82.81 89 PRO A N 1
ATOM 690 C CA . PRO A 1 89 ? -7.419 10.609 -8.182 1.00 82.81 89 PRO A CA 1
ATOM 691 C C . PRO A 1 89 ? -7.668 9.749 -6.939 1.00 82.81 89 PRO A C 1
ATOM 693 O O . PRO A 1 89 ? -8.223 8.655 -7.012 1.00 82.81 89 PRO A O 1
ATOM 696 N N . MET A 1 90 ? -7.301 10.283 -5.776 1.00 80.38 90 MET A N 1
ATOM 697 C CA . MET A 1 90 ? -7.418 9.611 -4.475 1.00 80.38 90 MET A CA 1
ATOM 698 C C . MET A 1 90 ? -8.866 9.394 -4.004 1.00 80.38 90 MET A C 1
ATOM 700 O O . MET A 1 90 ? -9.088 9.088 -2.849 1.00 80.38 90 MET A O 1
ATOM 704 N N . ASN A 1 91 ? -9.875 9.546 -4.859 1.00 76.62 91 ASN A N 1
ATOM 705 C CA . ASN A 1 91 ? -11.270 9.323 -4.469 1.00 76.62 91 ASN A CA 1
ATOM 706 C C . ASN A 1 91 ? -11.641 7.832 -4.465 1.00 76.62 91 ASN A C 1
ATOM 708 O O . ASN A 1 91 ? -12.501 7.420 -3.694 1.00 76.62 91 ASN A O 1
ATOM 712 N N . ASP A 1 92 ? -10.993 7.039 -5.323 1.00 85.12 92 ASP A N 1
ATOM 713 C CA . ASP A 1 92 ? -11.314 5.620 -5.532 1.00 85.12 92 ASP A CA 1
ATOM 714 C C . ASP A 1 92 ? -10.083 4.703 -5.536 1.00 85.12 92 ASP A C 1
ATOM 716 O O . ASP A 1 92 ? -10.231 3.482 -5.533 1.00 85.12 92 ASP A O 1
ATOM 720 N N . THR A 1 93 ? -8.878 5.276 -5.501 1.00 93.31 93 THR A N 1
ATOM 721 C CA . THR A 1 93 ? -7.620 4.530 -5.45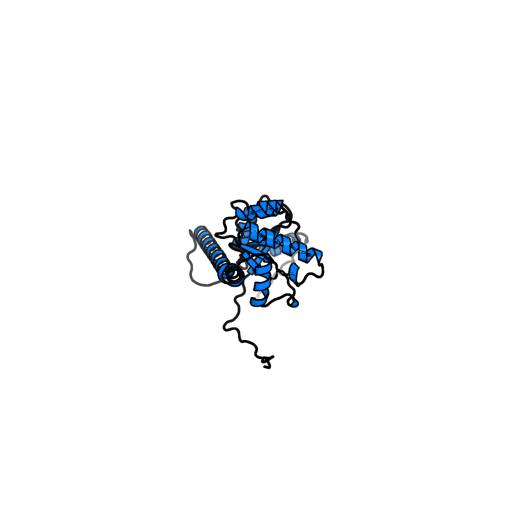7 1.00 93.31 93 THR A CA 1
ATOM 722 C C . THR A 1 93 ? -6.914 4.780 -4.133 1.00 93.31 93 THR A C 1
ATOM 724 O O . THR A 1 93 ? -6.753 5.923 -3.704 1.00 93.31 93 THR A O 1
ATOM 727 N N . PHE A 1 94 ? -6.473 3.698 -3.503 1.00 96.19 94 PHE A N 1
ATOM 728 C CA . PHE A 1 94 ? -5.804 3.703 -2.209 1.00 96.19 94 PHE A CA 1
ATOM 729 C C . PHE A 1 94 ? -4.374 3.198 -2.356 1.00 96.19 94 PHE A C 1
ATOM 731 O O . PHE A 1 94 ? -4.088 2.351 -3.200 1.00 96.19 94 PHE A O 1
ATOM 738 N N . VAL A 1 95 ? -3.470 3.699 -1.522 1.00 96.12 95 VAL A N 1
ATOM 739 C CA . VAL A 1 95 ? -2.067 3.284 -1.521 1.00 96.12 95 VAL A CA 1
ATOM 740 C C . VAL A 1 95 ? -1.810 2.363 -0.336 1.00 96.12 95 VAL A C 1
ATOM 742 O O . VAL A 1 95 ? -2.086 2.714 0.810 1.00 96.12 95 VAL A O 1
ATOM 745 N N . GLU A 1 96 ? -1.290 1.174 -0.619 1.00 96.44 96 GLU A N 1
ATOM 746 C CA . GLU A 1 96 ? -0.945 0.170 0.386 1.00 96.44 96 GLU A CA 1
ATOM 747 C C . GLU A 1 96 ? 0.554 0.220 0.689 1.00 96.44 96 GLU A C 1
ATOM 749 O O . GLU A 1 96 ? 1.379 0.086 -0.218 1.00 96.44 96 GLU A O 1
ATOM 754 N N . LEU A 1 97 ? 0.895 0.369 1.972 1.00 95.94 97 LEU A N 1
ATOM 755 C CA . LEU A 1 97 ? 2.257 0.193 2.477 1.00 95.94 97 LEU A CA 1
ATOM 756 C C . LEU A 1 97 ? 2.400 -1.196 3.097 1.00 95.94 97 LEU A C 1
ATOM 758 O O . LEU A 1 97 ? 1.634 -1.565 3.994 1.00 95.94 97 LEU A O 1
ATOM 762 N N . LEU A 1 98 ? 3.414 -1.941 2.664 1.00 94.88 98 LEU A N 1
ATOM 763 C CA . LEU A 1 98 ? 3.729 -3.254 3.218 1.00 94.88 98 LEU A CA 1
ATOM 764 C C . LEU A 1 98 ? 4.763 -3.118 4.337 1.00 94.88 98 LEU A C 1
ATOM 766 O O . LEU A 1 98 ? 5.888 -2.673 4.107 1.00 94.88 98 LEU A O 1
ATOM 770 N N . TYR A 1 99 ? 4.406 -3.527 5.556 1.00 94.12 99 TYR A N 1
ATOM 771 C CA . TYR A 1 99 ? 5.332 -3.449 6.693 1.00 94.12 99 TYR A CA 1
ATOM 772 C C . TYR A 1 99 ? 6.248 -4.677 6.816 1.00 94.12 99 TYR A C 1
ATOM 774 O O . TYR A 1 99 ? 7.250 -4.617 7.537 1.00 94.12 99 TYR A O 1
ATOM 782 N N . TYR A 1 100 ? 5.939 -5.799 6.150 1.00 93.12 100 TYR A N 1
ATOM 783 C CA . TYR A 1 100 ? 6.736 -7.029 6.255 1.00 93.12 100 TYR A CA 1
ATOM 784 C C . TYR A 1 100 ? 8.228 -6.827 5.963 1.00 93.12 100 TYR A C 1
ATOM 786 O O . TYR A 1 100 ? 9.028 -7.269 6.789 1.00 93.12 100 TYR A O 1
ATOM 794 N N . PRO A 1 101 ? 8.647 -6.106 4.905 1.00 91.12 101 PRO A N 1
ATOM 795 C CA . PRO A 1 101 ? 10.070 -5.914 4.628 1.00 91.12 101 PRO A CA 1
ATOM 796 C C . PRO A 1 101 ? 10.809 -5.185 5.763 1.00 91.12 101 PRO A C 1
ATOM 798 O O . PRO A 1 101 ? 12.019 -5.339 5.921 1.00 91.12 101 PRO A O 1
ATOM 801 N N . CYS A 1 102 ? 10.092 -4.435 6.608 1.00 89.75 102 CYS A N 1
ATOM 802 C CA . CYS A 1 102 ? 10.675 -3.760 7.763 1.00 89.75 102 CYS A CA 1
ATOM 803 C C . CYS A 1 102 ? 10.845 -4.686 8.978 1.00 89.75 102 CYS A C 1
ATOM 805 O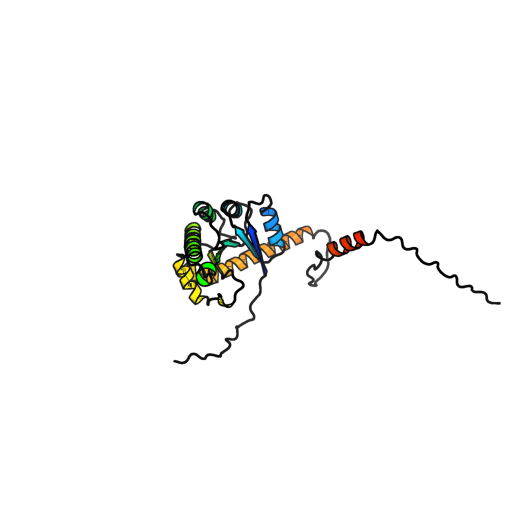 O . CYS A 1 102 ? 11.820 -4.550 9.720 1.00 89.75 102 CYS A O 1
ATOM 807 N N . VAL A 1 103 ? 9.913 -5.621 9.184 1.00 86.62 103 VAL A N 1
ATOM 808 C CA . VAL A 1 103 ? 9.825 -6.448 10.403 1.00 86.62 103 VAL A CA 1
ATOM 809 C C . VAL A 1 103 ? 10.348 -7.870 10.194 1.00 86.62 103 VAL A C 1
ATOM 811 O O . VAL A 1 103 ? 11.045 -8.387 11.061 1.00 86.62 103 VAL A O 1
ATOM 814 N N . GLY A 1 104 ? 10.007 -8.500 9.070 1.00 82.62 104 GLY A N 1
ATOM 815 C CA . GLY A 1 104 ? 10.317 -9.900 8.764 1.00 82.62 104 GLY A CA 1
ATOM 816 C C . GLY A 1 104 ? 11.603 -10.108 7.964 1.00 82.62 104 GLY A C 1
ATOM 817 O O . GLY A 1 104 ? 12.109 -11.223 7.908 1.00 82.62 104 GLY A O 1
ATOM 818 N N . SER A 1 105 ? 12.167 -9.056 7.363 1.00 80.50 105 SER A N 1
ATOM 819 C CA . SER A 1 105 ? 13.408 -9.185 6.591 1.00 80.50 105 SER A CA 1
ATOM 820 C C . SER A 1 105 ? 14.625 -9.412 7.494 1.00 80.50 105 SER A C 1
ATOM 822 O O . SER A 1 105 ? 14.864 -8.652 8.442 1.00 80.50 105 SER A O 1
ATOM 824 N N . SER A 1 106 ? 15.437 -10.416 7.150 1.00 81.38 106 SER A N 1
ATOM 825 C CA . SER A 1 106 ? 16.751 -10.677 7.753 1.00 81.38 106 SER A CA 1
ATOM 826 C C . SER A 1 106 ? 17.824 -9.685 7.286 1.00 81.38 106 SER A C 1
ATOM 828 O O . SER A 1 106 ? 18.815 -9.469 7.983 1.00 81.38 106 SER A O 1
ATOM 830 N N . SER A 1 107 ? 17.622 -9.041 6.132 1.00 88.19 107 SER A N 1
ATOM 831 C CA . SER A 1 107 ? 18.569 -8.089 5.551 1.00 88.19 107 SER A CA 1
ATOM 832 C C . SER A 1 107 ? 18.338 -6.671 6.078 1.00 88.19 107 SER A C 1
ATOM 834 O O . SER A 1 107 ? 17.283 -6.068 5.861 1.00 88.19 107 SER A O 1
ATOM 836 N N . SER A 1 108 ? 19.363 -6.107 6.727 1.00 88.69 108 SER A N 1
ATOM 837 C CA . SER A 1 108 ? 19.363 -4.710 7.190 1.00 88.69 108 SER A CA 1
ATOM 838 C C . SER A 1 108 ? 19.200 -3.723 6.028 1.00 88.69 108 SER A C 1
ATOM 840 O O . SER A 1 108 ? 18.451 -2.753 6.140 1.00 88.69 108 SER A O 1
ATOM 842 N N . THR A 1 109 ? 19.828 -4.000 4.883 1.00 90.06 109 THR A N 1
ATOM 843 C CA . THR A 1 109 ? 19.735 -3.154 3.685 1.00 90.06 109 THR A CA 1
ATOM 844 C C . THR A 1 109 ? 18.308 -3.103 3.147 1.00 90.06 109 THR A C 1
ATOM 846 O O . THR A 1 109 ? 17.792 -2.013 2.917 1.00 90.06 109 THR A O 1
ATOM 849 N N . ALA A 1 110 ? 17.638 -4.256 3.040 1.00 88.06 110 ALA A N 1
ATOM 850 C CA . ALA A 1 110 ? 16.250 -4.330 2.575 1.00 88.06 110 ALA A CA 1
ATOM 851 C C . ALA A 1 110 ? 15.272 -3.618 3.530 1.00 88.06 110 ALA A C 1
ATOM 853 O O . ALA A 1 110 ? 14.306 -2.986 3.107 1.00 88.06 110 ALA A O 1
ATOM 854 N N . ARG A 1 111 ? 15.541 -3.669 4.842 1.00 92.25 111 ARG A N 1
ATOM 855 C CA . ARG A 1 111 ? 14.777 -2.899 5.831 1.00 92.25 111 ARG A CA 1
ATOM 856 C C . ARG A 1 111 ? 14.940 -1.396 5.599 1.00 92.25 111 ARG A C 1
ATOM 858 O O . ARG A 1 111 ? 13.954 -0.667 5.595 1.00 92.25 111 ARG A O 1
ATOM 865 N N . GLN A 1 112 ? 16.172 -0.927 5.408 1.00 92.38 112 GLN A N 1
ATOM 866 C CA . GLN A 1 112 ? 16.450 0.495 5.191 1.00 92.38 112 GLN A CA 1
ATOM 867 C C . GLN A 1 112 ? 15.857 1.013 3.878 1.00 92.38 112 GLN A C 1
ATOM 869 O O . GLN A 1 112 ? 15.284 2.104 3.872 1.00 92.38 112 GLN A O 1
ATOM 874 N N . SER A 1 113 ? 15.967 0.252 2.785 1.00 92.44 113 SER A N 1
ATOM 875 C CA . SER A 1 113 ? 15.379 0.628 1.494 1.00 92.44 113 SER A CA 1
ATOM 876 C C . SER A 1 113 ? 13.858 0.721 1.589 1.00 92.44 113 SER A C 1
ATOM 878 O O . SER A 1 113 ? 13.297 1.745 1.205 1.00 92.44 113 SER A O 1
ATOM 880 N N . SER A 1 114 ? 13.204 -0.264 2.214 1.00 93.44 114 SER A N 1
ATOM 881 C CA . SER A 1 114 ? 11.754 -0.250 2.428 1.00 93.44 114 SER A CA 1
ATOM 882 C C . SER A 1 114 ? 11.293 0.944 3.271 1.00 93.44 114 SER A C 1
ATOM 884 O O . SER A 1 114 ? 10.320 1.612 2.920 1.00 93.44 114 SER A O 1
ATOM 886 N N . ILE A 1 115 ? 12.005 1.276 4.357 1.00 94.50 115 ILE A N 1
ATOM 887 C CA . ILE A 1 115 ? 11.691 2.458 5.179 1.00 94.50 115 ILE A CA 1
ATOM 888 C C . ILE A 1 115 ? 11.767 3.734 4.332 1.00 94.50 115 ILE A C 1
ATOM 890 O O . ILE A 1 115 ? 10.840 4.544 4.352 1.00 94.50 115 ILE A O 1
ATOM 894 N N . ARG A 1 116 ? 12.845 3.907 3.555 1.00 94.38 116 ARG A N 1
ATOM 895 C CA . ARG A 1 116 ? 13.032 5.086 2.694 1.00 94.38 116 ARG A CA 1
ATOM 896 C C . ARG A 1 116 ? 11.946 5.183 1.623 1.00 94.38 116 ARG A C 1
ATOM 898 O O . ARG A 1 116 ? 11.393 6.265 1.423 1.00 94.38 116 ARG A O 1
ATOM 905 N N . LEU A 1 117 ? 11.624 4.063 0.977 1.00 95.00 117 LEU A N 1
ATOM 906 C CA . LEU A 1 117 ? 10.595 3.968 -0.055 1.00 95.00 117 LEU A CA 1
ATOM 907 C C . LEU A 1 117 ? 9.224 4.368 0.498 1.00 95.00 117 LEU A C 1
ATOM 909 O O . LEU A 1 117 ? 8.596 5.294 -0.013 1.00 95.00 117 LEU A O 1
ATOM 913 N N . ASN A 1 118 ? 8.799 3.745 1.597 1.00 95.25 118 ASN A N 1
ATOM 914 C CA . ASN A 1 118 ? 7.517 4.035 2.236 1.00 95.25 118 ASN A CA 1
ATOM 915 C C . ASN A 1 118 ? 7.428 5.494 2.724 1.00 95.25 118 ASN A C 1
ATOM 917 O O . ASN A 1 118 ? 6.410 6.152 2.516 1.00 95.25 118 ASN A O 1
ATOM 921 N N . GLN A 1 119 ? 8.505 6.053 3.290 1.00 95.88 119 GLN A N 1
ATOM 922 C CA . GLN A 1 119 ? 8.556 7.478 3.644 1.00 95.88 119 GLN A CA 1
ATOM 923 C C . GLN A 1 119 ? 8.409 8.391 2.418 1.00 95.88 119 GLN A C 1
ATOM 925 O O . GLN A 1 119 ? 7.797 9.457 2.508 1.00 95.88 119 GLN A O 1
ATOM 930 N N . SER A 1 120 ? 8.991 8.024 1.274 1.00 95.75 120 SER A N 1
ATOM 931 C CA . SER A 1 120 ? 8.828 8.773 0.021 1.00 95.75 120 SER A CA 1
ATOM 932 C C . SER A 1 120 ? 7.403 8.674 -0.526 1.00 95.75 120 SER A C 1
ATOM 934 O O . SER A 1 120 ? 6.859 9.686 -0.966 1.00 95.75 120 SER A O 1
ATOM 936 N N . VAL A 1 121 ? 6.765 7.505 -0.426 1.00 95.81 121 VAL A N 1
ATOM 937 C CA . VAL A 1 121 ? 5.352 7.302 -0.789 1.00 95.81 121 VAL A CA 1
ATOM 938 C C . VAL A 1 121 ? 4.442 8.192 0.056 1.00 95.81 121 VAL A C 1
ATOM 940 O O . VAL A 1 121 ? 3.658 8.963 -0.499 1.00 95.81 121 VAL A O 1
ATOM 943 N N . VAL A 1 122 ? 4.579 8.147 1.387 1.00 96.06 122 VAL A N 1
ATOM 944 C CA . VAL A 1 122 ? 3.773 8.960 2.317 1.00 96.06 122 VAL A CA 1
ATOM 945 C C . VAL A 1 122 ? 3.923 10.449 2.011 1.00 96.06 122 VAL A C 1
ATOM 947 O O . VAL A 1 122 ? 2.922 11.170 1.958 1.00 96.06 122 VAL A O 1
ATOM 950 N N . ARG A 1 123 ? 5.150 10.906 1.728 1.00 95.25 123 ARG A N 1
ATOM 951 C CA . ARG A 1 123 ? 5.425 12.287 1.305 1.00 95.25 123 ARG A CA 1
ATOM 952 C C . ARG A 1 123 ? 4.758 12.633 -0.028 1.00 95.25 123 ARG A C 1
ATOM 954 O O . ARG A 1 123 ? 4.173 13.710 -0.136 1.00 95.25 123 ARG A O 1
ATOM 961 N N . ALA A 1 124 ? 4.797 11.738 -1.016 1.00 94.75 124 ALA A N 1
ATOM 962 C CA . ALA A 1 124 ? 4.192 11.966 -2.329 1.00 94.75 124 ALA A CA 1
ATOM 963 C C . ALA A 1 124 ? 2.663 12.124 -2.254 1.00 94.75 124 ALA A C 1
ATOM 965 O O . ALA A 1 124 ? 2.104 13.032 -2.869 1.00 94.75 124 ALA A O 1
ATOM 966 N N . VAL A 1 125 ? 1.981 11.294 -1.459 1.00 94.12 125 VAL A N 1
ATOM 967 C CA . VAL A 1 125 ? 0.510 11.343 -1.310 1.00 94.12 125 VAL A CA 1
ATOM 968 C C . VAL A 1 125 ? 0.027 12.273 -0.193 1.00 94.12 125 VAL A C 1
ATOM 970 O O . VAL A 1 125 ? -1.178 12.513 -0.059 1.00 94.12 125 VAL A O 1
ATOM 973 N N . ARG A 1 126 ? 0.960 12.838 0.587 1.00 93.50 126 ARG A N 1
ATOM 974 C CA . ARG A 1 126 ? 0.708 13.686 1.767 1.00 93.50 126 ARG A CA 1
ATOM 975 C C . ARG A 1 126 ? -0.106 12.965 2.852 1.00 93.50 126 ARG A C 1
ATOM 977 O O . ARG A 1 126 ? -0.984 13.559 3.472 1.00 93.50 126 ARG A O 1
ATOM 984 N N . GLY A 1 127 ? 0.141 11.665 3.022 1.00 90.25 127 GLY A N 1
ATOM 985 C CA . GLY A 1 127 ? -0.560 10.807 3.988 1.00 90.25 127 GLY A CA 1
ATOM 986 C C . GLY A 1 127 ? -2.047 10.554 3.693 1.00 90.25 127 GLY A C 1
ATOM 987 O O . GLY A 1 127 ? -2.760 10.045 4.554 1.00 90.25 127 GLY A O 1
ATOM 988 N N . ARG A 1 128 ? -2.543 10.906 2.499 1.00 91.12 128 ARG A N 1
ATOM 989 C CA . ARG A 1 128 ? -3.947 10.697 2.106 1.00 91.12 128 ARG A CA 1
ATOM 990 C C . ARG A 1 128 ? -4.146 9.320 1.477 1.00 91.12 128 ARG A C 1
ATOM 992 O O . ARG A 1 128 ? -3.322 8.902 0.673 1.00 91.12 128 ARG A O 1
ATOM 999 N N . HIS A 1 129 ? -5.264 8.663 1.801 1.00 92.94 129 HIS A N 1
ATOM 1000 C CA . HIS A 1 129 ? -5.665 7.362 1.237 1.00 92.94 129 HIS A CA 1
ATOM 1001 C C . HIS A 1 129 ? -4.592 6.269 1.353 1.00 92.94 129 HIS A C 1
ATOM 1003 O O . HIS A 1 129 ? -4.523 5.360 0.529 1.00 92.94 129 HIS A O 1
ATOM 1009 N N . VAL A 1 130 ? -3.771 6.352 2.401 1.00 95.81 130 VAL A N 1
ATOM 1010 C CA . VAL A 1 130 ? -2.756 5.354 2.732 1.00 95.81 130 VAL A CA 1
ATOM 1011 C C . VAL A 1 130 ? -3.324 4.381 3.751 1.00 95.81 130 VAL A C 1
ATOM 1013 O O . VAL A 1 130 ? -3.870 4.806 4.768 1.00 95.81 130 VAL A O 1
ATOM 1016 N N . PHE A 1 131 ? -3.155 3.087 3.510 1.00 96.31 131 PHE A N 1
ATOM 1017 C CA . PHE A 1 131 ? -3.388 2.049 4.508 1.00 96.31 131 PHE A CA 1
ATOM 1018 C C . PHE A 1 131 ? -2.185 1.112 4.594 1.00 96.31 131 PHE A C 1
ATOM 1020 O O . PHE A 1 131 ? -1.322 1.087 3.715 1.00 96.31 131 PHE A O 1
ATOM 1027 N N . VAL A 1 132 ? -2.113 0.355 5.684 1.00 95.69 132 VAL A N 1
ATOM 1028 C CA . VAL A 1 132 ? -0.968 -0.506 5.983 1.00 95.69 132 VAL A CA 1
ATOM 1029 C C . VAL A 1 132 ? -1.405 -1.962 6.026 1.00 95.69 132 VAL A C 1
ATOM 1031 O O . VAL A 1 132 ? -2.431 -2.294 6.622 1.00 95.69 132 VAL A O 1
ATOM 1034 N N . SER A 1 133 ? -0.607 -2.843 5.429 1.00 93.94 133 SER A N 1
ATOM 1035 C CA . SER A 1 133 ? -0.820 -4.286 5.486 1.00 93.94 133 SER A CA 1
ATOM 1036 C C . SER A 1 133 ? 0.496 -5.043 5.678 1.00 93.94 133 SER A C 1
ATOM 1038 O O . SER A 1 133 ? 1.588 -4.484 5.566 1.00 93.94 133 SER A O 1
ATOM 1040 N N . CYS A 1 134 ? 0.403 -6.327 6.036 1.00 92.06 134 CYS A N 1
ATOM 1041 C CA . CYS A 1 134 ? 1.592 -7.143 6.264 1.00 92.06 134 CYS A CA 1
ATOM 1042 C C . CYS A 1 134 ? 2.346 -7.398 4.960 1.00 92.06 134 CYS A C 1
ATOM 1044 O O . CYS A 1 134 ? 3.531 -7.108 4.891 1.00 92.06 134 CYS A O 1
ATOM 1046 N N . GLY A 1 135 ? 1.668 -7.897 3.924 1.00 87.69 135 GLY A N 1
ATOM 1047 C CA . GLY A 1 135 ? 2.319 -8.268 2.663 1.00 87.69 135 GLY A CA 1
ATOM 1048 C C . GLY A 1 135 ? 3.080 -9.595 2.698 1.00 87.69 135 GLY A C 1
ATOM 1049 O O . GLY A 1 135 ? 3.832 -9.874 1.776 1.00 87.69 135 GLY A O 1
ATOM 1050 N N . SER A 1 136 ? 2.894 -10.420 3.733 1.00 85.94 136 SER A N 1
ATOM 1051 C CA . SER A 1 136 ? 3.526 -11.739 3.848 1.00 85.94 136 SER A CA 1
ATOM 1052 C C . SER A 1 136 ? 2.514 -12.842 4.129 1.00 85.94 136 SER A C 1
ATOM 1054 O O . SER A 1 136 ? 1.478 -12.612 4.755 1.00 85.94 136 SER A O 1
ATOM 1056 N N . SER A 1 137 ? 2.832 -14.053 3.667 1.00 84.25 137 SER A N 1
ATOM 1057 C CA . SER A 1 137 ? 2.120 -15.288 4.003 1.00 84.25 137 SER A CA 1
ATOM 1058 C C . SER A 1 137 ? 2.512 -15.850 5.374 1.00 84.25 137 SER A C 1
ATOM 1060 O O . SER A 1 137 ? 1.886 -16.792 5.854 1.00 84.25 137 SER A O 1
ATOM 1062 N N . GLU A 1 138 ? 3.555 -15.308 6.003 1.00 86.44 138 GLU A N 1
ATOM 1063 C CA . GLU A 1 138 ? 4.077 -15.800 7.272 1.00 86.44 138 GLU A CA 1
ATOM 1064 C C . GLU A 1 138 ? 3.299 -15.235 8.466 1.00 86.44 138 GLU A C 1
ATOM 1066 O O . GLU A 1 138 ? 3.322 -14.038 8.760 1.00 86.44 138 GLU A O 1
ATOM 1071 N N . THR A 1 139 ? 2.654 -16.121 9.223 1.00 86.31 139 THR A N 1
ATOM 1072 C CA . THR A 1 139 ? 1.844 -15.737 10.387 1.00 86.31 139 THR A CA 1
ATOM 1073 C C . THR A 1 139 ? 2.672 -15.151 11.528 1.00 86.31 139 THR A C 1
ATOM 1075 O O . THR A 1 139 ? 2.158 -14.335 12.289 1.00 86.31 139 THR A O 1
ATOM 1078 N N . ALA A 1 140 ? 3.950 -15.530 11.649 1.00 88.25 140 ALA A N 1
ATOM 1079 C CA . ALA A 1 140 ? 4.862 -15.014 12.674 1.00 88.25 140 ALA A CA 1
ATOM 1080 C C . ALA A 1 140 ? 5.165 -13.513 12.508 1.00 88.25 140 ALA A C 1
ATOM 1082 O O . ALA A 1 140 ? 5.535 -12.839 13.469 1.00 88.25 140 ALA A O 1
ATOM 1083 N N . CYS A 1 141 ? 4.964 -12.978 11.301 1.00 88.12 141 CYS A N 1
ATOM 1084 C CA . CYS A 1 141 ? 5.175 -11.570 10.991 1.00 88.12 141 CYS A CA 1
ATOM 1085 C C . CYS A 1 141 ? 3.920 -10.705 11.196 1.00 88.12 141 CYS A C 1
ATOM 1087 O O . CYS A 1 141 ? 3.980 -9.482 11.037 1.00 88.12 141 CYS A O 1
ATOM 1089 N N . LEU A 1 142 ? 2.779 -11.297 11.564 1.00 91.06 142 LEU A N 1
ATOM 1090 C CA . LEU A 1 142 ? 1.575 -10.537 11.889 1.00 91.06 142 LEU A CA 1
ATOM 1091 C C . LEU A 1 142 ? 1.767 -9.757 13.193 1.00 91.06 142 LEU A C 1
ATOM 1093 O O . LEU A 1 142 ? 2.327 -10.256 14.169 1.00 91.06 142 LEU A O 1
ATOM 1097 N N . ARG A 1 143 ? 1.299 -8.510 13.206 1.00 92.31 143 ARG A N 1
ATOM 1098 C CA . ARG A 1 143 ? 1.411 -7.606 14.354 1.00 92.31 143 ARG A CA 1
ATOM 1099 C C . ARG A 1 143 ? 0.043 -7.106 14.775 1.00 92.31 143 ARG A C 1
ATOM 1101 O O . ARG A 1 143 ? -0.883 -7.056 13.965 1.00 92.31 143 ARG A O 1
ATOM 1108 N N . SER A 1 144 ? -0.092 -6.759 16.056 1.00 91.62 144 SER A N 1
ATOM 1109 C CA . SER A 1 144 ? -1.336 -6.159 16.525 1.00 91.62 144 SER A CA 1
ATOM 1110 C C . SER A 1 144 ? -1.509 -4.782 15.869 1.00 91.62 144 SER A C 1
ATOM 1112 O O . SER A 1 144 ? -0.509 -4.101 15.627 1.00 91.62 144 SER A O 1
ATOM 1114 N N . PRO A 1 145 ? -2.744 -4.317 15.604 1.00 91.88 145 PRO A N 1
ATOM 1115 C CA . PRO A 1 145 ? -2.959 -2.995 15.012 1.00 91.88 145 PRO A CA 1
ATOM 1116 C C . PRO A 1 145 ? -2.279 -1.870 15.804 1.00 91.88 145 PRO A C 1
ATOM 1118 O O . PRO A 1 145 ? -1.790 -0.908 15.225 1.00 91.88 145 PRO A O 1
ATOM 1121 N N . ARG A 1 146 ? -2.186 -2.020 17.132 1.00 92.00 146 ARG A N 1
ATOM 1122 C CA . ARG A 1 146 ? -1.499 -1.063 18.004 1.00 92.00 146 ARG A CA 1
ATOM 1123 C C . ARG A 1 146 ? 0.013 -1.035 17.770 1.00 92.00 146 ARG A C 1
ATOM 1125 O O . ARG A 1 146 ? 0.586 0.046 17.781 1.00 92.00 146 ARG A O 1
ATOM 1132 N N . ASP A 1 147 ? 0.643 -2.179 17.513 1.00 92.75 147 ASP A N 1
ATOM 1133 C CA . ASP A 1 147 ? 2.077 -2.229 17.194 1.00 92.75 147 ASP A CA 1
ATOM 1134 C C . ASP A 1 147 ? 2.365 -1.593 15.826 1.00 92.75 147 ASP A C 1
ATOM 1136 O O . ASP A 1 147 ? 3.397 -0.950 15.634 1.00 92.75 147 ASP A O 1
ATOM 1140 N N . VAL A 1 148 ? 1.432 -1.732 14.877 1.00 95.06 148 VAL A N 1
ATOM 1141 C CA . VAL A 1 148 ? 1.552 -1.148 13.532 1.00 95.06 148 VAL A CA 1
ATOM 1142 C C . VAL A 1 148 ? 1.479 0.387 13.564 1.00 95.06 148 VAL A C 1
ATOM 1144 O O . VAL A 1 148 ? 2.064 1.032 12.698 1.00 95.06 148 VAL A O 1
ATOM 1147 N N . LEU A 1 149 ? 0.875 1.003 14.590 1.00 95.31 149 LEU A N 1
ATOM 1148 C CA . LEU A 1 149 ? 0.890 2.467 14.744 1.00 95.31 149 LEU A CA 1
ATOM 1149 C C . LEU A 1 149 ? 2.316 3.025 14.834 1.00 95.31 149 LEU A C 1
ATOM 1151 O O . LEU A 1 149 ? 2.609 4.047 14.221 1.00 95.31 149 LEU A O 1
ATOM 1155 N N . GLY A 1 150 ? 3.224 2.328 15.528 1.00 93.69 150 GLY A N 1
ATOM 1156 C CA . GLY A 1 150 ? 4.630 2.736 15.602 1.00 93.69 150 GLY A CA 1
ATOM 1157 C C . GLY A 1 150 ? 5.315 2.721 14.232 1.00 93.69 150 GLY A C 1
ATOM 1158 O O . GLY A 1 150 ? 6.101 3.615 13.919 1.00 93.69 150 GLY A O 1
ATOM 1159 N N . PHE A 1 151 ? 4.964 1.750 13.383 1.00 93.88 151 PHE A N 1
ATOM 1160 C CA . PHE A 1 151 ? 5.408 1.717 11.990 1.00 93.88 151 PHE A CA 1
ATOM 1161 C C . PHE A 1 151 ? 4.857 2.911 11.199 1.00 93.88 151 PHE A C 1
ATOM 1163 O O . PHE A 1 151 ? 5.629 3.591 10.527 1.00 93.88 151 PHE A O 1
ATOM 1170 N N . CYS A 1 152 ? 3.563 3.219 11.322 1.00 95.94 152 CYS A N 1
ATOM 1171 C CA . CYS A 1 152 ? 2.951 4.373 10.656 1.00 95.94 152 CYS A CA 1
ATOM 1172 C C . CYS A 1 152 ? 3.659 5.690 11.014 1.00 95.94 152 CYS A C 1
ATOM 1174 O O . CYS A 1 152 ? 4.000 6.466 10.118 1.00 95.94 152 CYS A O 1
ATOM 1176 N N . SER A 1 153 ? 3.940 5.910 12.302 1.00 94.81 153 SER A N 1
ATOM 1177 C CA . SER A 1 153 ? 4.663 7.097 12.771 1.00 94.81 153 SER A CA 1
ATOM 1178 C C . SER A 1 153 ? 6.085 7.166 12.209 1.00 94.81 153 SER A C 1
ATOM 1180 O O . SER A 1 153 ? 6.526 8.230 11.780 1.00 94.81 153 SER A O 1
ATOM 1182 N N . LEU A 1 154 ? 6.793 6.032 12.125 1.00 95.12 154 LEU A N 1
ATOM 1183 C CA . LEU A 1 154 ? 8.128 5.963 11.516 1.00 95.12 154 LEU A CA 1
ATOM 1184 C C . LEU A 1 154 ? 8.110 6.329 10.019 1.00 95.12 154 LEU A C 1
ATOM 1186 O O . LEU A 1 154 ? 9.078 6.898 9.506 1.00 95.12 154 LEU A O 1
ATOM 1190 N N . MET A 1 155 ? 7.019 6.016 9.311 1.00 95.12 155 MET A N 1
ATOM 1191 C CA . MET A 1 155 ? 6.837 6.377 7.898 1.00 95.12 155 MET A CA 1
ATOM 1192 C C . MET A 1 155 ? 6.437 7.849 7.694 1.00 95.12 155 MET A C 1
ATOM 1194 O O . MET A 1 155 ? 6.387 8.310 6.554 1.00 95.12 155 MET A O 1
ATOM 1198 N N . GLY A 1 156 ? 6.193 8.598 8.775 1.00 95.06 156 GLY A N 1
ATOM 1199 C CA . GLY A 1 156 ? 5.864 10.024 8.736 1.00 95.06 156 GLY A CA 1
ATOM 1200 C C . GLY A 1 156 ? 4.368 10.337 8.668 1.00 95.06 156 GLY A C 1
ATOM 1201 O O . GLY A 1 156 ? 4.009 11.447 8.278 1.00 95.06 156 GLY A O 1
ATOM 1202 N N . LEU A 1 157 ? 3.494 9.388 9.022 1.00 96.50 157 LEU A N 1
ATOM 1203 C CA . LEU A 1 157 ? 2.068 9.667 9.220 1.00 96.50 157 LEU A CA 1
ATOM 1204 C C . LEU A 1 157 ? 1.851 10.356 10.574 1.00 96.50 157 LEU A C 1
ATOM 1206 O O . LEU A 1 157 ? 2.492 9.999 11.564 1.00 96.50 157 LEU A O 1
ATOM 1210 N N . SER A 1 158 ? 0.923 11.316 10.634 1.00 96.75 158 SER A N 1
ATOM 1211 C CA . SER A 1 158 ? 0.450 11.845 11.920 1.00 96.75 158 SER A CA 1
ATOM 1212 C C . SER A 1 158 ? -0.302 10.764 12.704 1.00 96.75 158 SER A C 1
ATOM 1214 O O . SER A 1 158 ? -0.756 9.778 12.127 1.00 96.75 158 SER A O 1
ATOM 1216 N N . GLU A 1 159 ? -0.480 10.944 14.012 1.00 95.19 159 GLU A N 1
ATOM 1217 C CA . GLU A 1 159 ? -1.238 9.993 14.837 1.00 95.19 159 GLU A CA 1
ATOM 1218 C C . GLU A 1 159 ? -2.660 9.773 14.292 1.00 95.19 159 GLU A C 1
ATOM 1220 O O . GLU A 1 159 ? -3.093 8.636 14.106 1.00 95.19 159 GLU A O 1
ATOM 1225 N N . GLU A 1 160 ? -3.354 10.853 13.925 1.00 95.62 160 GLU A N 1
ATOM 1226 C CA . GLU A 1 160 ? -4.680 10.778 13.304 1.00 95.62 160 GLU A CA 1
ATOM 1227 C C . GLU A 1 160 ? -4.649 9.989 11.985 1.00 95.62 160 GLU A C 1
ATOM 1229 O O . GLU A 1 160 ? -5.473 9.096 11.771 1.00 95.62 160 GLU A O 1
ATOM 1234 N N . GLN A 1 161 ? -3.668 10.263 11.118 1.00 95.88 161 GLN A N 1
ATOM 1235 C CA . GLN A 1 161 ? -3.500 9.543 9.855 1.00 95.88 161 GLN A CA 1
ATOM 1236 C C . GLN A 1 161 ? -3.159 8.067 10.078 1.00 95.88 161 GLN A C 1
ATOM 1238 O O . GLN A 1 161 ? -3.676 7.212 9.366 1.00 95.88 161 GLN A O 1
ATOM 1243 N N . ALA A 1 162 ? -2.331 7.750 11.072 1.00 96.25 162 ALA A N 1
ATOM 1244 C CA . ALA A 1 162 ? -1.961 6.386 11.430 1.00 96.25 162 ALA A CA 1
ATOM 1245 C C . ALA A 1 162 ? -3.177 5.585 11.915 1.00 96.25 162 ALA A C 1
ATOM 1247 O O . ALA A 1 162 ? -3.388 4.449 11.484 1.00 96.25 162 ALA A O 1
ATOM 1248 N N . HIS A 1 163 ? -4.019 6.188 12.757 1.00 95.00 163 HIS A N 1
ATOM 1249 C CA . HIS A 1 163 ? -5.279 5.584 13.182 1.00 95.00 163 HIS A CA 1
ATOM 1250 C C . HIS A 1 163 ? -6.246 5.406 12.009 1.00 95.00 163 HIS A C 1
ATOM 1252 O O . HIS A 1 163 ? -6.841 4.333 11.860 1.00 95.00 163 HIS A O 1
ATOM 1258 N N . ALA A 1 164 ? -6.383 6.418 11.149 1.00 93.94 164 ALA A N 1
ATOM 1259 C CA . ALA A 1 164 ? -7.231 6.351 9.964 1.00 93.94 164 ALA A CA 1
ATOM 1260 C C . ALA A 1 164 ? -6.766 5.260 8.984 1.00 93.94 164 ALA A C 1
ATOM 1262 O O . ALA A 1 164 ? -7.604 4.506 8.487 1.00 93.94 164 ALA A O 1
ATOM 1263 N N . ALA A 1 165 ? -5.454 5.117 8.773 1.00 95.38 165 ALA A N 1
ATOM 1264 C CA . ALA A 1 16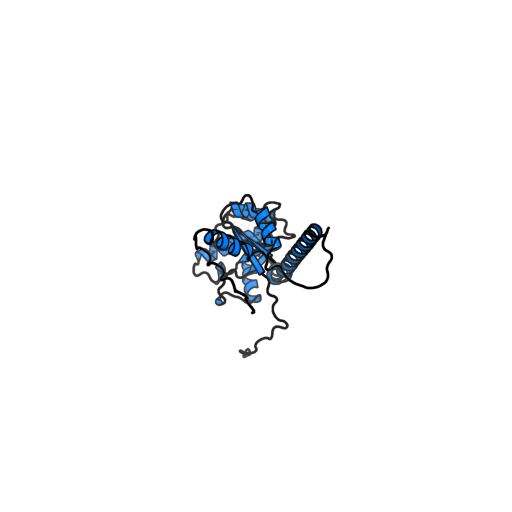5 ? -4.838 4.124 7.891 1.00 95.38 165 ALA A CA 1
ATOM 1265 C C . ALA A 1 165 ? -5.166 2.675 8.280 1.00 95.38 165 ALA A C 1
ATOM 1267 O O . ALA A 1 165 ? -5.210 1.804 7.418 1.00 95.38 165 ALA A O 1
ATOM 1268 N N . LEU A 1 166 ? -5.417 2.407 9.565 1.00 93.69 166 LEU A N 1
ATOM 1269 C CA . LEU A 1 166 ? -5.779 1.075 10.065 1.00 93.69 166 LEU A CA 1
ATOM 1270 C C . LEU A 1 166 ? -7.291 0.864 10.216 1.00 93.69 166 LEU A C 1
ATOM 1272 O O . LEU A 1 166 ? -7.731 -0.262 10.441 1.00 93.69 166 LEU A O 1
ATOM 1276 N N . SER A 1 167 ? -8.088 1.930 10.124 1.00 92.06 167 SER A N 1
ATOM 1277 C CA . SER A 1 167 ? -9.528 1.898 10.393 1.00 92.06 167 SER A CA 1
ATOM 1278 C C . SER A 1 167 ? -10.334 2.486 9.236 1.00 92.06 167 SER A C 1
ATOM 1280 O O . SER A 1 167 ? -10.742 1.758 8.330 1.00 92.06 167 SER A O 1
ATOM 1282 N N . ARG A 1 168 ? -10.555 3.803 9.252 1.00 93.44 168 ARG A N 1
ATOM 1283 C CA . ARG A 1 168 ? -11.411 4.532 8.316 1.00 93.44 168 ARG A CA 1
ATOM 1284 C C . ARG A 1 168 ? -11.008 4.320 6.860 1.00 93.44 168 ARG A C 1
ATOM 1286 O O . ARG A 1 168 ? -11.871 4.003 6.057 1.00 93.44 168 ARG A O 1
ATOM 1293 N N . VAL A 1 169 ? -9.722 4.421 6.528 1.00 94.62 169 VAL A N 1
ATOM 1294 C CA . VAL A 1 169 ? -9.243 4.279 5.142 1.00 94.62 169 VAL A CA 1
ATOM 1295 C C . VAL A 1 169 ? -9.527 2.874 4.604 1.00 94.62 169 VAL A C 1
ATOM 1297 O O . VAL A 1 169 ? -9.979 2.726 3.472 1.00 94.62 169 VAL A O 1
ATOM 1300 N N . CYS A 1 170 ? -9.347 1.840 5.431 1.00 93.38 170 CYS A N 1
ATOM 1301 C CA . CYS A 1 170 ? -9.711 0.469 5.073 1.00 93.38 170 CYS A CA 1
ATOM 1302 C C . CYS A 1 170 ? -11.224 0.325 4.844 1.00 93.38 170 CYS A C 1
ATOM 1304 O O . CYS A 1 170 ? -11.644 -0.352 3.908 1.00 93.38 170 CYS A O 1
ATOM 1306 N N . ALA A 1 171 ? -12.052 0.964 5.675 1.00 91.81 171 ALA A N 1
ATOM 1307 C CA . ALA A 1 171 ? -13.504 0.958 5.499 1.00 91.81 171 ALA A CA 1
ATOM 1308 C C . ALA A 1 171 ? -13.934 1.693 4.217 1.00 91.81 171 ALA A C 1
ATOM 1310 O O . ALA A 1 171 ? -14.767 1.175 3.471 1.00 91.81 171 ALA A O 1
ATOM 1311 N N . ASP A 1 172 ? -13.325 2.845 3.931 1.00 93.69 172 ASP A N 1
ATOM 1312 C CA . ASP A 1 172 ? -13.565 3.639 2.724 1.00 9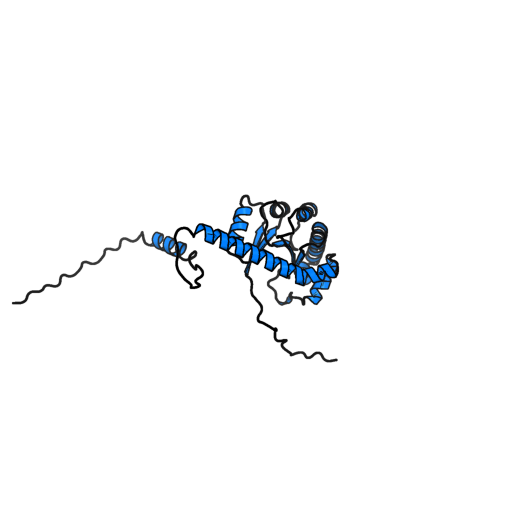3.69 172 ASP A CA 1
ATOM 1313 C C . ASP A 1 172 ? -13.183 2.845 1.464 1.00 93.69 172 ASP A C 1
ATOM 1315 O O . ASP A 1 172 ? -13.957 2.787 0.509 1.00 93.69 172 ASP A O 1
ATOM 1319 N N . LEU A 1 173 ? -12.051 2.133 1.490 1.00 94.44 173 LEU A N 1
ATOM 1320 C CA . LEU A 1 173 ? -11.641 1.221 0.420 1.00 94.44 173 LEU A CA 1
ATOM 1321 C C . LEU A 1 173 ? -12.688 0.135 0.157 1.00 94.44 173 LEU A C 1
ATOM 1323 O O . LEU A 1 173 ? -13.088 -0.089 -0.988 1.00 94.44 173 LEU A O 1
ATOM 1327 N N . LEU A 1 174 ? -13.169 -0.524 1.212 1.00 93.25 174 LEU A N 1
ATOM 1328 C CA . LEU A 1 174 ? -14.199 -1.553 1.077 1.00 93.25 174 LEU A CA 1
ATOM 1329 C C . LEU A 1 174 ? -15.514 -0.978 0.543 1.00 93.25 174 LEU A C 1
ATOM 1331 O O . LEU A 1 174 ? -16.192 -1.629 -0.258 1.00 93.25 174 LEU A O 1
ATOM 1335 N N . PHE A 1 175 ? -15.869 0.238 0.954 1.00 92.50 175 PHE A N 1
ATOM 1336 C CA . PHE A 1 175 ? -17.046 0.940 0.461 1.00 92.50 175 PHE A CA 1
ATOM 1337 C C . PHE A 1 175 ? -16.926 1.274 -1.032 1.00 92.50 175 PHE A C 1
ATOM 1339 O O . PHE A 1 175 ? -17.840 0.958 -1.801 1.00 92.50 175 PHE A O 1
ATOM 1346 N N . CYS A 1 176 ? -15.798 1.842 -1.470 1.00 91.75 176 CYS A N 1
ATOM 1347 C CA . CYS A 1 176 ? -15.554 2.164 -2.877 1.00 91.75 176 CYS A CA 1
ATOM 1348 C C . CYS A 1 176 ? -15.540 0.904 -3.754 1.00 91.75 176 CYS A C 1
ATOM 1350 O O . CYS A 1 176 ? -16.238 0.863 -4.773 1.00 91.75 176 CYS A O 1
ATOM 1352 N N . ALA A 1 177 ? -14.867 -0.164 -3.317 1.00 91.50 177 ALA A N 1
ATOM 1353 C CA . ALA A 1 177 ? -14.850 -1.447 -4.020 1.00 91.50 177 ALA A CA 1
ATOM 1354 C C . ALA A 1 177 ? -16.262 -2.057 -4.152 1.00 91.50 177 ALA A C 1
ATOM 1356 O O . ALA A 1 177 ? -16.669 -2.507 -5.230 1.00 91.50 177 ALA A O 1
ATOM 1357 N N . ALA A 1 178 ? -17.068 -2.008 -3.085 1.00 90.25 178 ALA A N 1
ATOM 1358 C CA . ALA A 1 178 ? -18.454 -2.477 -3.113 1.00 90.25 178 ALA A CA 1
ATOM 1359 C C . ALA A 1 178 ? -19.347 -1.619 -4.029 1.00 90.25 178 ALA A C 1
ATOM 1361 O O . ALA A 1 178 ? -20.171 -2.160 -4.778 1.00 90.25 178 ALA A O 1
ATOM 1362 N N . ARG A 1 179 ? -19.172 -0.290 -4.005 1.00 90.75 179 ARG A N 1
ATOM 1363 C CA . ARG A 1 179 ? -19.873 0.664 -4.879 1.00 90.75 179 ARG A CA 1
ATOM 1364 C C . ARG A 1 179 ? -19.570 0.377 -6.348 1.00 90.75 179 ARG A C 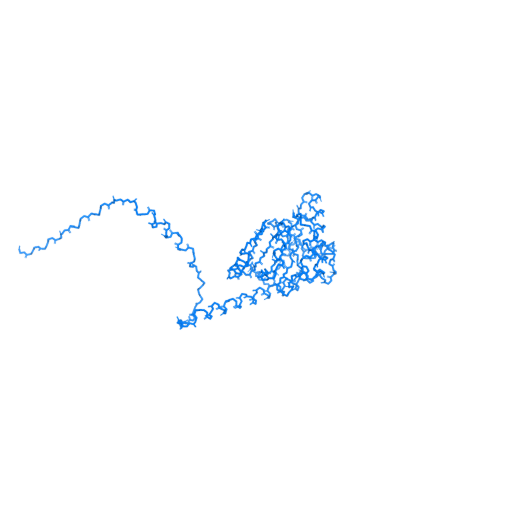1
ATOM 1366 O O . ARG A 1 179 ? -20.510 0.227 -7.133 1.00 90.75 179 ARG A O 1
ATOM 1373 N N . ARG A 1 180 ? -18.289 0.215 -6.698 1.00 88.62 180 ARG A N 1
ATOM 1374 C CA . ARG A 1 180 ? -17.834 -0.185 -8.037 1.00 88.62 180 ARG A CA 1
ATOM 1375 C C . ARG A 1 180 ? -18.501 -1.486 -8.473 1.00 88.62 180 ARG A C 1
ATOM 1377 O O . ARG A 1 180 ? -19.135 -1.532 -9.524 1.00 88.62 180 ARG A O 1
ATOM 1384 N N . ARG A 1 181 ? -18.435 -2.535 -7.646 1.00 84.06 181 ARG A N 1
ATOM 1385 C CA . ARG A 1 181 ? -19.006 -3.849 -7.982 1.00 84.06 181 ARG A CA 1
ATOM 1386 C C . ARG A 1 181 ? -20.513 -3.788 -8.224 1.00 84.06 181 ARG A C 1
ATOM 1388 O O . ARG A 1 181 ? -21.008 -4.399 -9.169 1.00 84.06 181 ARG A O 1
ATOM 1395 N N . ARG A 1 182 ? -21.247 -3.012 -7.420 1.00 83.06 182 ARG A N 1
ATOM 1396 C CA . ARG A 1 182 ? -22.689 -2.804 -7.616 1.00 83.06 182 ARG A CA 1
ATOM 1397 C C . ARG A 1 182 ? -22.987 -2.136 -8.957 1.00 83.06 182 ARG A C 1
ATOM 1399 O O . ARG A 1 182 ? -23.872 -2.593 -9.672 1.00 83.06 182 ARG A O 1
ATOM 1406 N N . GLN A 1 183 ? -22.238 -1.095 -9.313 1.00 74.81 183 GLN A N 1
ATOM 1407 C CA . GLN A 1 183 ? -22.396 -0.403 -10.594 1.00 74.81 183 GLN A CA 1
ATOM 1408 C C . GLN A 1 183 ? -22.095 -1.325 -11.781 1.00 74.81 183 GLN A C 1
ATOM 1410 O O . GLN A 1 183 ? -22.857 -1.337 -12.748 1.00 74.81 183 GLN A O 1
ATOM 1415 N N . THR A 1 184 ? -21.038 -2.138 -11.695 1.00 62.81 184 THR A N 1
ATOM 1416 C CA . THR A 1 184 ? -20.706 -3.132 -12.726 1.00 62.81 184 THR A CA 1
ATOM 1417 C C . THR A 1 184 ? -21.836 -4.142 -12.899 1.00 62.81 184 THR A C 1
ATOM 1419 O O . THR A 1 184 ? -22.265 -4.384 -14.025 1.00 62.81 184 THR A O 1
ATOM 1422 N N . LEU A 1 185 ? -22.388 -4.673 -11.803 1.00 59.97 185 LEU A N 1
ATOM 1423 C CA . LEU A 1 185 ? -23.520 -5.604 -11.855 1.00 59.97 185 LEU A CA 1
ATOM 1424 C C . LEU A 1 185 ? -24.772 -4.970 -12.476 1.00 59.97 185 LEU A C 1
ATOM 1426 O O . LEU A 1 185 ? -25.439 -5.621 -13.274 1.00 59.97 185 LEU A O 1
ATOM 1430 N N . THR A 1 186 ? -25.084 -3.710 -12.162 1.00 60.31 186 THR A N 1
ATOM 1431 C CA . THR A 1 186 ? -26.226 -2.992 -12.758 1.00 60.31 186 THR A CA 1
ATOM 1432 C C . THR A 1 186 ? -26.032 -2.726 -14.256 1.00 60.31 186 THR A C 1
ATOM 1434 O O . THR A 1 186 ? -26.978 -2.857 -15.029 1.00 60.31 186 THR A O 1
ATOM 1437 N N . LYS A 1 187 ? -24.810 -2.404 -14.701 1.00 57.00 187 LYS A N 1
ATOM 1438 C CA . LYS A 1 187 ? -24.502 -2.241 -16.134 1.00 57.00 187 LYS A CA 1
ATOM 1439 C C . LYS A 1 187 ? -24.610 -3.562 -16.889 1.00 57.00 187 LYS A C 1
ATOM 1441 O O . LYS A 1 187 ? -25.233 -3.602 -17.941 1.00 57.00 187 LYS A O 1
ATOM 1446 N N . GLN A 1 188 ? -24.074 -4.642 -16.317 1.00 54.72 188 GLN A N 1
ATOM 1447 C CA . GLN A 1 188 ? -24.254 -5.984 -16.867 1.00 54.72 188 GLN A CA 1
ATOM 1448 C C . GLN A 1 188 ? -25.751 -6.307 -16.958 1.00 54.72 188 GLN A C 1
ATOM 1450 O O . GLN A 1 188 ? -26.191 -6.710 -18.027 1.00 54.72 188 GLN A O 1
ATOM 1455 N N . ARG A 1 189 ? -26.538 -6.012 -15.901 1.00 47.06 189 ARG A N 1
ATOM 1456 C CA . ARG A 1 189 ? -28.015 -6.125 -15.892 1.00 47.06 189 ARG A CA 1
ATOM 1457 C C . ARG A 1 189 ? -28.664 -5.480 -17.090 1.00 47.06 189 ARG A C 1
ATOM 1459 O O . ARG A 1 189 ? -29.394 -6.157 -17.805 1.00 47.06 189 ARG A O 1
ATOM 1466 N N . SER A 1 190 ? -28.332 -4.224 -17.340 1.00 45.19 190 SER A N 1
ATOM 1467 C CA . SER A 1 190 ? -28.868 -3.500 -18.484 1.00 45.19 190 SER A CA 1
ATOM 1468 C C . SER A 1 190 ? -28.519 -4.150 -19.828 1.00 45.19 190 SER A C 1
ATOM 1470 O O . SER A 1 190 ? -29.339 -4.095 -20.739 1.00 45.19 190 SER A O 1
ATOM 1472 N N . SER A 1 191 ? -27.343 -4.776 -19.962 1.00 51.38 191 SER A N 1
ATOM 1473 C CA . SER A 1 191 ? -26.933 -5.466 -21.194 1.00 51.38 191 SER A CA 1
ATOM 1474 C C . SER A 1 191 ? -27.676 -6.784 -21.432 1.00 51.38 191 SER A C 1
ATOM 1476 O O . SER A 1 191 ? -27.824 -7.188 -22.582 1.00 51.38 191 SER A O 1
ATOM 1478 N N . TYR A 1 192 ? -28.155 -7.459 -20.378 1.00 47.28 192 TYR A N 1
ATOM 1479 C CA . TYR A 1 192 ? -28.960 -8.683 -20.512 1.00 47.28 192 TYR A CA 1
ATOM 1480 C C . TYR A 1 192 ? -30.477 -8.462 -20.459 1.00 47.28 192 TYR A C 1
ATOM 1482 O O . TYR A 1 192 ? -31.246 -9.383 -20.741 1.00 47.28 192 TYR A O 1
ATOM 1490 N N . THR A 1 193 ? -30.947 -7.248 -20.179 1.00 38.44 193 THR A N 1
ATOM 1491 C CA . THR A 1 193 ? -32.380 -6.933 -20.162 1.00 38.44 193 THR A CA 1
ATOM 1492 C C . THR A 1 193 ? -32.840 -6.270 -21.456 1.00 38.44 193 THR A C 1
ATOM 1494 O O . THR A 1 193 ? -33.095 -5.072 -21.516 1.00 38.44 193 THR A O 1
ATOM 1497 N N . THR A 1 194 ? -33.039 -7.093 -22.484 1.00 38.53 194 THR A N 1
ATOM 1498 C CA . THR A 1 194 ? -34.208 -6.943 -23.377 1.00 38.53 194 THR A CA 1
ATOM 1499 C C . THR A 1 194 ? -34.981 -8.247 -23.574 1.00 38.53 194 THR A C 1
ATOM 1501 O O . THR A 1 194 ? -36.081 -8.209 -24.113 1.00 38.53 194 THR A O 1
ATOM 1504 N N . LYS A 1 195 ? -34.481 -9.400 -23.102 1.00 35.47 195 LYS A N 1
ATOM 1505 C CA . LYS A 1 195 ? -35.203 -10.682 -23.167 1.00 35.47 195 LYS A CA 1
ATOM 1506 C C . LYS A 1 195 ? -34.779 -11.644 -22.054 1.00 35.47 195 LYS A C 1
ATOM 1508 O O . LYS A 1 195 ? -34.119 -12.634 -22.330 1.00 35.47 195 LYS A O 1
ATOM 1513 N N . ALA A 1 196 ? -35.146 -11.372 -20.806 1.00 33.72 196 ALA A N 1
ATOM 1514 C CA . ALA A 1 196 ? -35.219 -12.416 -19.780 1.00 33.72 196 ALA A CA 1
ATOM 1515 C C . ALA A 1 196 ? -35.980 -11.894 -18.558 1.00 33.72 196 ALA A C 1
ATOM 1517 O O . ALA A 1 196 ? -35.407 -11.346 -17.621 1.00 33.72 196 ALA A O 1
ATOM 1518 N N . VAL A 1 197 ? -37.297 -12.076 -18.581 1.00 36.12 197 VAL A N 1
ATOM 1519 C CA . VAL A 1 197 ? -38.039 -12.360 -17.353 1.00 36.12 197 VAL A CA 1
ATOM 1520 C C . VAL A 1 197 ? -37.589 -13.751 -16.902 1.00 36.12 197 VAL A C 1
ATOM 1522 O O . VAL A 1 197 ? -37.505 -14.636 -17.750 1.00 36.12 197 VAL A O 1
ATOM 1525 N N . ILE A 1 198 ? -37.270 -13.933 -15.619 1.00 35.44 198 ILE A N 1
ATOM 1526 C CA . ILE A 1 198 ? -37.780 -15.006 -14.740 1.00 35.44 198 ILE A CA 1
ATOM 1527 C C . ILE A 1 198 ? -37.146 -14.868 -13.343 1.00 35.44 198 ILE A C 1
ATOM 1529 O O . ILE A 1 198 ? -36.062 -14.318 -13.163 1.00 35.44 198 ILE A O 1
ATOM 1533 N N . SER A 1 199 ? -37.954 -15.307 -12.385 1.00 32.72 199 SER A N 1
ATOM 1534 C CA . SER A 1 199 ? -37.953 -15.207 -10.933 1.00 32.72 199 SER A CA 1
ATOM 1535 C C . SER A 1 199 ? -36.663 -15.532 -10.179 1.00 32.72 199 SER A C 1
ATOM 1537 O O . SER A 1 199 ? -35.742 -16.169 -10.680 1.00 32.72 199 SER A O 1
ATOM 1539 N N . SER A 1 200 ? -36.690 -15.101 -8.914 1.00 46.06 200 SER A N 1
ATOM 1540 C CA . SER A 1 200 ? -35.940 -15.626 -7.772 1.00 46.06 200 SER A CA 1
ATOM 1541 C C . SER A 1 200 ? -35.421 -17.047 -7.979 1.00 46.06 200 SER A C 1
ATOM 1543 O O . SER A 1 200 ? -36.213 -17.978 -8.063 1.00 46.06 200 SER A O 1
ATOM 1545 N N . ASP A 1 201 ? -34.102 -17.182 -8.090 1.00 30.72 201 ASP A N 1
ATOM 1546 C CA . ASP A 1 201 ? -33.273 -17.956 -7.167 1.00 30.72 201 ASP A CA 1
ATOM 1547 C C . ASP A 1 201 ? -31.789 -17.727 -7.491 1.00 30.72 201 ASP A C 1
ATOM 1549 O O . ASP A 1 201 ? -31.368 -17.551 -8.635 1.00 30.72 201 ASP A O 1
ATOM 1553 N N . VAL A 1 202 ? -30.984 -17.641 -6.436 1.00 42.12 202 VAL A N 1
ATOM 1554 C CA . VAL A 1 202 ? -29.540 -17.404 -6.481 1.00 42.12 202 VAL A CA 1
ATOM 1555 C C . VAL A 1 202 ? -28.833 -18.613 -7.092 1.00 42.12 202 VAL A C 1
ATOM 1557 O O . VAL A 1 202 ? -28.791 -19.661 -6.460 1.00 42.12 202 VAL A O 1
ATOM 1560 N N . VAL A 1 203 ? -28.173 -18.453 -8.244 1.00 31.03 203 VAL A N 1
ATOM 1561 C CA . VAL A 1 203 ? -27.064 -19.330 -8.668 1.00 31.03 203 VAL A CA 1
ATOM 1562 C C . VAL A 1 203 ? -25.996 -18.499 -9.390 1.00 31.03 203 VAL A C 1
ATOM 1564 O O . VAL A 1 203 ? -26.229 -17.930 -10.455 1.00 31.03 203 VAL A O 1
ATOM 1567 N N . LEU A 1 204 ? -24.803 -18.417 -8.793 1.00 26.23 204 LEU A N 1
ATOM 1568 C CA . LEU A 1 204 ? -23.594 -17.845 -9.398 1.00 26.23 204 LEU A CA 1
ATOM 1569 C C . LEU A 1 204 ? -23.161 -18.683 -10.622 1.00 26.23 204 LEU A C 1
ATOM 1571 O O . LEU A 1 204 ? -23.174 -19.914 -10.540 1.00 26.23 204 LEU A O 1
ATOM 1575 N N . PRO A 1 205 ? -22.715 -18.083 -11.743 1.00 34.22 205 PRO A N 1
ATOM 1576 C CA . PRO A 1 205 ? -22.325 -18.860 -12.913 1.00 34.22 205 PRO A CA 1
ATOM 1577 C C . PRO A 1 205 ? -20.944 -19.514 -12.732 1.00 34.22 205 PRO A C 1
ATOM 1579 O O . PRO A 1 205 ? -19.905 -18.915 -12.998 1.00 34.22 205 PRO A O 1
ATOM 1582 N N . VAL A 1 206 ? -20.945 -20.811 -12.406 1.00 31.50 206 VAL A N 1
ATOM 1583 C CA . VAL A 1 206 ? -19.821 -21.775 -12.535 1.00 31.50 206 VAL A CA 1
ATOM 1584 C C . VAL A 1 206 ? -19.542 -22.112 -14.025 1.00 31.50 206 VAL A C 1
ATOM 1586 O O . VAL A 1 206 ? -19.190 -23.228 -14.398 1.00 31.50 206 VAL A O 1
ATOM 1589 N N . ALA A 1 207 ? -19.735 -21.158 -14.941 1.00 34.31 207 ALA A N 1
ATOM 1590 C CA . ALA A 1 207 ? -19.885 -21.450 -16.372 1.00 34.31 207 ALA A CA 1
ATOM 1591 C C . ALA A 1 207 ? -18.638 -21.203 -17.242 1.00 34.31 207 ALA A C 1
ATOM 1593 O O . ALA A 1 207 ? -18.660 -21.542 -18.425 1.00 34.31 207 ALA A O 1
ATOM 1594 N N . VAL A 1 208 ? -17.537 -20.665 -16.706 1.00 35.03 208 VAL A N 1
ATOM 1595 C CA . VAL A 1 208 ? -16.354 -20.350 -17.540 1.00 35.03 208 VAL A CA 1
ATOM 1596 C C . VAL A 1 208 ? -15.339 -21.503 -17.606 1.00 35.03 208 VAL A C 1
ATOM 1598 O O . VAL A 1 208 ? -14.631 -21.636 -18.598 1.00 35.03 208 VAL A O 1
ATOM 1601 N N . ILE A 1 209 ? -15.330 -22.429 -16.641 1.00 31.17 209 ILE A N 1
ATOM 1602 C CA . ILE A 1 209 ? -14.301 -23.490 -16.580 1.00 31.17 209 ILE A CA 1
ATOM 1603 C C . ILE A 1 209 ? -14.688 -24.757 -17.377 1.00 31.17 209 ILE A C 1
ATOM 1605 O O . ILE A 1 209 ? -13.818 -25.496 -17.832 1.00 31.17 209 ILE A O 1
ATOM 1609 N N . LYS A 1 210 ? -15.977 -24.997 -17.668 1.00 32.16 210 LYS A N 1
ATOM 1610 C CA . LYS A 1 210 ? -16.402 -26.215 -18.396 1.00 32.16 210 LYS A CA 1
ATOM 1611 C C . LYS A 1 210 ? -16.205 -26.175 -19.919 1.00 32.16 210 LYS A C 1
ATOM 1613 O O . LYS A 1 210 ? -16.239 -27.233 -20.541 1.00 32.16 210 LYS A O 1
ATOM 1618 N N . ARG A 1 211 ? -15.978 -25.008 -20.539 1.00 35.53 211 ARG A N 1
ATOM 1619 C CA . ARG A 1 211 ? -15.827 -24.928 -22.009 1.00 35.53 211 ARG A CA 1
ATOM 1620 C C . ARG A 1 211 ? -14.459 -25.406 -22.503 1.00 35.53 211 ARG A C 1
ATOM 1622 O O . ARG A 1 211 ? -14.401 -26.076 -23.528 1.00 35.53 211 ARG A O 1
ATOM 1629 N N . ASN A 1 212 ? -13.388 -25.170 -21.746 1.00 35.25 212 ASN A N 1
ATOM 1630 C CA . ASN A 1 212 ? -12.040 -25.510 -22.214 1.00 35.25 212 ASN A CA 1
ATOM 1631 C C . ASN A 1 212 ? -11.677 -26.995 -22.056 1.00 35.25 212 ASN A C 1
ATOM 1633 O O . ASN A 1 212 ? -10.927 -27.510 -22.877 1.00 35.25 212 ASN A O 1
ATOM 1637 N N . ILE A 1 213 ? -12.254 -27.719 -21.090 1.00 39.06 213 ILE A N 1
ATOM 1638 C CA . ILE A 1 213 ? -11.991 -29.164 -20.929 1.00 39.06 213 ILE A CA 1
ATOM 1639 C C . ILE A 1 213 ? -12.709 -29.978 -22.020 1.00 39.06 213 ILE A C 1
ATOM 1641 O O . ILE A 1 213 ? -12.146 -30.928 -22.561 1.00 39.06 213 ILE A O 1
ATOM 1645 N N . VAL A 1 214 ? -13.930 -29.581 -22.402 1.00 39.31 214 VAL A N 1
ATOM 1646 C CA . VAL A 1 214 ? -14.716 -30.291 -23.427 1.00 39.31 214 VAL A CA 1
ATOM 1647 C C . VAL A 1 214 ? -14.133 -30.091 -24.829 1.00 39.31 214 VAL A C 1
ATOM 1649 O O . VAL A 1 214 ? -14.083 -31.043 -25.603 1.00 39.31 214 VAL A O 1
ATOM 1652 N N . GLU A 1 215 ? -13.646 -28.893 -25.162 1.00 43.09 215 GLU A N 1
ATOM 1653 C CA . GLU A 1 215 ? -13.040 -28.632 -26.478 1.00 43.09 215 GLU A CA 1
ATOM 1654 C C . GLU A 1 215 ? -11.661 -29.297 -26.637 1.00 43.09 215 GLU A C 1
ATOM 1656 O O . GLU A 1 215 ? -11.335 -29.780 -27.723 1.00 43.09 215 GLU A O 1
ATOM 1661 N N . HIS A 1 216 ? -10.882 -29.434 -25.555 1.00 36.16 216 HIS A N 1
ATOM 1662 C CA . HIS A 1 216 ? -9.638 -30.215 -25.581 1.00 36.16 216 HIS A CA 1
ATOM 1663 C C . HIS A 1 216 ? -9.905 -31.727 -25.691 1.00 36.16 216 HIS A C 1
ATOM 1665 O O . HIS A 1 216 ? -9.248 -32.415 -26.472 1.00 36.16 216 HIS A O 1
ATOM 1671 N N . ALA A 1 217 ? -10.929 -32.241 -24.997 1.00 42.38 217 ALA A N 1
ATOM 1672 C CA . ALA A 1 217 ? -11.331 -33.645 -25.100 1.00 42.38 217 ALA A CA 1
ATOM 1673 C C . ALA A 1 217 ? -11.880 -34.003 -26.496 1.00 42.38 217 ALA A C 1
ATOM 1675 O O . ALA A 1 217 ? -11.578 -35.072 -27.021 1.00 42.38 217 ALA A O 1
ATOM 1676 N N . LYS A 1 218 ? -12.622 -33.099 -27.152 1.00 40.22 218 LYS A N 1
ATOM 1677 C CA . LYS A 1 218 ? -13.137 -33.320 -28.517 1.00 40.22 218 LYS A CA 1
ATOM 1678 C C . LYS A 1 218 ? -12.039 -33.359 -29.582 1.00 40.22 218 LYS A C 1
ATOM 1680 O O . LYS A 1 218 ? -12.150 -34.145 -30.520 1.00 40.22 218 LYS A O 1
ATOM 1685 N N . ARG A 1 219 ? -10.970 -32.567 -29.432 1.00 44.47 219 ARG A N 1
ATOM 1686 C CA . ARG A 1 219 ? -9.821 -32.591 -30.358 1.00 44.47 219 ARG A CA 1
ATOM 1687 C C . ARG A 1 219 ? -8.994 -33.871 -30.239 1.00 44.47 219 ARG A C 1
ATOM 1689 O O . ARG A 1 219 ? -8.461 -34.326 -31.243 1.00 44.47 219 ARG A O 1
ATOM 1696 N N . SER A 1 220 ? -8.949 -34.489 -29.059 1.00 41.06 220 SER A N 1
ATOM 1697 C CA . SER A 1 220 ? -8.203 -35.737 -28.857 1.00 41.06 220 SER A CA 1
ATOM 1698 C C . SER A 1 220 ? -8.953 -37.000 -29.314 1.00 41.06 220 SER A C 1
ATOM 1700 O O . SER A 1 220 ? -8.318 -38.027 -29.531 1.00 41.06 220 SER A O 1
ATOM 1702 N N . ILE A 1 221 ? -10.283 -36.947 -29.470 1.00 41.78 221 ILE A N 1
ATOM 1703 C CA . ILE A 1 221 ? -11.128 -38.117 -29.799 1.00 41.78 221 ILE A CA 1
ATOM 1704 C C . ILE A 1 221 ? -11.400 -38.251 -31.319 1.00 41.78 221 ILE A C 1
ATOM 1706 O O . ILE A 1 221 ? -11.875 -39.289 -31.771 1.00 41.78 221 ILE A O 1
ATOM 1710 N N . MET A 1 222 ? -11.028 -37.271 -32.157 1.00 39.94 222 MET A N 1
ATOM 1711 C CA . MET A 1 222 ? -11.175 -37.354 -33.630 1.00 39.94 222 MET A CA 1
ATOM 1712 C C . MET A 1 222 ? -10.051 -38.116 -34.362 1.00 39.94 222 MET A C 1
ATOM 1714 O O . MET A 1 222 ? -9.923 -38.029 -35.579 1.00 39.94 222 MET A O 1
ATOM 1718 N N . SER A 1 223 ? -9.265 -38.915 -33.646 1.00 44.34 223 SER A N 1
ATOM 1719 C CA . SER A 1 223 ? -8.232 -39.779 -34.217 1.00 44.34 223 SER A CA 1
ATOM 1720 C C . SER A 1 223 ? -8.290 -41.141 -33.531 1.00 44.34 223 SER A C 1
ATOM 1722 O O . SER A 1 223 ? -7.506 -41.422 -32.634 1.00 44.34 223 SER A O 1
ATOM 1724 N N . THR A 1 224 ? -9.261 -41.977 -33.892 1.00 38.31 224 THR A N 1
ATOM 1725 C CA . THR A 1 224 ? -9.142 -43.446 -33.824 1.00 38.31 224 THR A CA 1
ATOM 1726 C C . THR A 1 224 ? -10.339 -44.080 -34.526 1.00 38.31 224 THR A C 1
ATOM 1728 O O . THR A 1 224 ? -11.496 -43.954 -34.134 1.00 38.31 224 THR A O 1
ATOM 1731 N N . ASN A 1 225 ? -10.032 -44.745 -35.632 1.00 43.16 225 ASN A N 1
ATOM 1732 C CA . ASN A 1 225 ? -10.959 -45.420 -36.520 1.00 43.16 225 ASN A CA 1
ATOM 1733 C C . ASN A 1 225 ? -11.350 -46.767 -35.879 1.00 43.16 225 ASN A C 1
ATOM 1735 O O . ASN A 1 225 ? -10.616 -47.743 -36.004 1.00 43.16 225 ASN A O 1
ATOM 1739 N N . ILE A 1 226 ? -12.463 -46.821 -35.138 1.00 36.97 226 ILE A N 1
ATOM 1740 C CA . ILE A 1 226 ? -12.960 -48.064 -34.522 1.00 36.97 226 ILE A CA 1
ATOM 1741 C C . ILE A 1 226 ? -14.338 -48.395 -35.109 1.00 36.97 226 ILE A C 1
ATOM 1743 O O . ILE A 1 226 ? -15.317 -47.672 -34.913 1.00 36.97 226 ILE A O 1
ATOM 1747 N N . LYS A 1 227 ? -14.399 -49.498 -35.867 1.00 38.53 227 LYS A N 1
ATOM 1748 C CA . LYS A 1 227 ? -15.609 -50.020 -36.522 1.00 38.53 227 LYS A CA 1
ATOM 1749 C C . LYS A 1 227 ? -16.674 -50.393 -35.479 1.00 38.53 227 LYS A C 1
ATOM 1751 O O . LYS A 1 227 ? -16.392 -51.123 -34.533 1.00 38.53 227 LYS A O 1
ATOM 1756 N N . ARG A 1 228 ? -17.911 -49.917 -35.667 1.00 36.25 228 ARG A N 1
ATOM 1757 C CA . ARG A 1 228 ? -19.071 -50.261 -34.820 1.00 36.25 228 ARG A CA 1
ATOM 1758 C C . ARG A 1 228 ? -19.577 -51.684 -35.129 1.00 36.25 228 ARG A C 1
ATOM 1760 O O . ARG A 1 228 ? -19.559 -52.070 -36.297 1.00 36.25 228 ARG A O 1
ATOM 1767 N N . PRO A 1 229 ? -20.072 -52.449 -34.137 1.00 35.81 229 PRO A N 1
ATOM 1768 C CA . PRO A 1 229 ? -20.572 -53.806 -34.355 1.00 35.81 229 PRO A CA 1
ATOM 1769 C C . PRO A 1 229 ? -21.991 -53.821 -34.956 1.00 35.81 229 PRO A C 1
ATOM 1771 O O . PRO A 1 229 ? -22.821 -52.954 -34.676 1.00 35.81 229 PRO A O 1
ATOM 1774 N N . VAL A 1 230 ? -22.257 -54.832 -35.789 1.00 44.44 230 VAL A N 1
ATOM 1775 C CA . VAL A 1 230 ? -23.501 -55.049 -36.551 1.00 44.44 230 VAL A CA 1
ATOM 1776 C C . VAL A 1 230 ? -24.642 -55.520 -35.633 1.00 44.44 230 VAL A C 1
ATOM 1778 O O . VAL A 1 230 ? -24.462 -56.416 -34.810 1.00 44.44 230 VAL A O 1
ATOM 1781 N N . LYS A 1 231 ? -25.838 -54.927 -35.779 1.00 37.69 231 LYS A N 1
ATOM 1782 C CA . LYS A 1 231 ? -27.056 -55.308 -35.037 1.00 37.69 231 LYS A CA 1
ATOM 1783 C C . LYS A 1 231 ? -27.580 -56.678 -35.495 1.00 37.69 231 LYS A C 1
ATOM 1785 O O . LYS A 1 231 ? -27.837 -56.885 -36.675 1.00 37.69 231 LYS A O 1
ATOM 1790 N N . ARG A 1 232 ? -27.803 -57.580 -34.536 1.00 37.12 232 ARG A N 1
ATOM 1791 C CA . ARG A 1 232 ? -28.384 -58.922 -34.714 1.00 37.12 232 ARG A CA 1
ATOM 1792 C C . ARG A 1 232 ? -29.911 -58.815 -34.904 1.00 37.12 232 ARG A C 1
ATOM 1794 O O . ARG A 1 232 ? -30.591 -58.293 -34.022 1.00 37.12 232 ARG A O 1
ATOM 1801 N N . GLN A 1 233 ? -30.445 -59.278 -36.038 1.00 44.16 233 GLN A N 1
ATOM 1802 C CA . GLN A 1 233 ? -31.892 -59.340 -36.303 1.00 44.16 233 GLN A CA 1
ATOM 1803 C C . GLN A 1 233 ? -32.564 -60.425 -35.440 1.00 44.16 233 GLN A C 1
ATOM 1805 O O . GLN A 1 233 ? -32.057 -61.541 -35.330 1.00 44.16 233 GLN A O 1
ATOM 1810 N N . LYS A 1 234 ? -33.707 -60.096 -34.820 1.00 41.56 234 LYS A N 1
ATOM 1811 C CA . LYS A 1 234 ? -34.601 -61.054 -34.151 1.00 41.56 234 LYS A CA 1
ATOM 1812 C C . LYS A 1 234 ? -35.602 -61.585 -35.181 1.00 41.56 234 LYS A C 1
ATOM 1814 O O . LYS A 1 234 ? -36.428 -60.814 -35.655 1.00 41.56 234 LYS A O 1
ATOM 1819 N N . ASN A 1 235 ? -35.536 -62.878 -35.494 1.00 40.62 235 ASN A N 1
ATOM 1820 C CA . ASN A 1 235 ? -36.563 -63.561 -36.280 1.00 40.62 235 ASN A CA 1
ATOM 1821 C C . ASN A 1 235 ? -37.789 -63.843 -35.406 1.00 40.62 235 ASN A C 1
ATOM 1823 O O . ASN A 1 235 ? -37.693 -64.530 -34.390 1.00 40.62 235 ASN A O 1
ATOM 1827 N N . THR A 1 236 ? -38.938 -63.331 -35.831 1.00 50.06 236 THR A N 1
ATOM 1828 C CA . THR A 1 236 ? -40.263 -63.744 -35.372 1.00 50.06 236 THR A CA 1
ATOM 1829 C C . THR A 1 236 ? -40.873 -64.628 -36.449 1.00 50.06 236 THR A C 1
ATOM 1831 O O . THR A 1 236 ? -41.335 -64.103 -37.454 1.00 50.06 236 THR A O 1
ATOM 1834 N N . ASN A 1 237 ? -40.905 -65.942 -36.234 1.00 45.12 237 ASN A N 1
ATOM 1835 C CA . ASN A 1 237 ? -41.831 -66.821 -36.942 1.00 45.12 237 ASN A CA 1
ATOM 1836 C C . ASN A 1 237 ? -42.673 -67.559 -35.904 1.00 45.12 237 ASN A C 1
ATOM 1838 O O . ASN A 1 237 ? -42.141 -68.145 -34.962 1.00 45.12 237 ASN A O 1
ATOM 1842 N N . LYS A 1 238 ? -43.990 -67.462 -36.079 1.00 44.09 238 LYS A N 1
ATOM 1843 C CA . LYS A 1 238 ? -45.021 -68.164 -35.324 1.00 44.09 238 LYS A CA 1
ATOM 1844 C C . LYS A 1 238 ? -45.891 -68.876 -36.362 1.00 44.09 238 LYS A C 1
ATOM 1846 O O . LYS A 1 238 ? -46.645 -68.202 -37.059 1.00 44.09 238 LYS A O 1
ATOM 1851 N N . ALA A 1 239 ? -45.707 -70.185 -36.481 1.00 38.50 239 ALA A N 1
ATOM 1852 C CA . ALA A 1 239 ? -46.641 -71.203 -36.963 1.00 38.50 239 ALA A CA 1
ATOM 1853 C C . ALA A 1 239 ? -45.990 -72.558 -36.674 1.00 38.50 239 ALA A C 1
ATOM 1855 O O . ALA A 1 239 ? -44.815 -72.716 -37.079 1.00 38.50 239 ALA A O 1
#

Radius of gyration: 26.66 Å; chains: 1; bounding box: 66×85×75 Å

InterPro domains:
  IPR002738 RNase P subunit p30 [PF01876] (8-167)
  IPR002738 RNase P subunit p30 [PTHR13031] (17-182)
  IPR016195 Polymerase/histidinol phosphatase-like [SSF89550] (11-174)

pLDDT: mean 77.96, std 22.67, range [26.23, 96.75]

Sequence (239 aa):
MKWPRNQKHKLCSAPKIIYRLTITLWTEQDNIRELVAAAQSMYDIVALTPMTDAALIQCCQLGVSPDIISIDGYTEIGNDALKRLSTVPMNDTFVELLYYPCVGSSSSTARQSSIRLNQSVVRAVRGRHVFVSCGSSETACLRSPRDVLGFCSLMGLSEEQAHAALSRVCADLLFCAARRRRQTLTKQRSSYTTKAVISSDVVLPVAVIKRNIVEHAKRSIMSTNIKRPVKRQKNTNKA

Organism: Hyalella azteca (NCBI:txid294128)

Foldseek 3Di:
DDDPPDPPPPDPDDDDDFWEDEAEAAADDPCLLVVQVVVLQPGLFYEYEYQELRSLLNCLDPRNQGQEHEYDLQHPHDLVSLLSVCSHPLQRYAYEQACQQLQVDPDPVSNVSSLVVLLSNCVSNVLGRYAYDHPDPDPVSDDDLVVCLVVCVSSPDDSVSSVCNHPVSVVSSSVSSVVSNVVSVVVVVVVPPPDDDDDDDDDDDPPPPVPPVVVVVVVVPPPDDDDDDDDDDDDDDDD